Protein AF-A0A8S1E7P9-F1 (afdb_monomer_lite)

Secondary structure (DSSP, 8-state):
-B-SS-B-PPPTT--HHHHHHTIIIIIIHHHS-GGG--TT---B------TT--HHHHHHHHHH-HHHHHHHHHHHHHHHHTT-S---HHHHHHHHHHHHHHHH-S--TTT--HHHHHHHHHHHS-HHHHHHHH--EETTEES-HHHHHHHHHHHHHHHHHHHHHHHHTT-------GGGTSTT-

Organism: NCBI:txid2654633

Structure (mmCIF, N/CA/C/O backbone):
data_AF-A0A8S1E7P9-F1
#
_entry.id   AF-A0A8S1E7P9-F1
#
loop_
_atom_site.group_PDB
_atom_site.id
_atom_site.type_symbol
_atom_site.label_atom_id
_atom_site.label_alt_id
_atom_site.label_comp_id
_atom_site.label_asym_id
_atom_site.label_entity_id
_atom_site.label_seq_id
_atom_site.pdbx_PDB_ins_code
_atom_site.Cartn_x
_atom_site.Cartn_y
_atom_site.Cartn_z
_atom_site.occupancy
_atom_site.B_iso_or_equiv
_atom_site.auth_seq_id
_atom_site.auth_comp_id
_atom_site.auth_asym_id
_atom_site.auth_atom_id
_atom_site.pdbx_PDB_model_num
ATOM 1 N N . MET A 1 1 ? 5.436 -0.860 -13.047 1.00 94.56 1 MET A N 1
ATOM 2 C CA . MET A 1 1 ? 6.223 -2.075 -12.756 1.00 94.56 1 MET A CA 1
ATOM 3 C C . MET A 1 1 ? 6.950 -1.825 -11.464 1.00 94.56 1 MET A C 1
ATOM 5 O O . MET A 1 1 ? 7.431 -0.712 -11.284 1.00 94.56 1 MET A O 1
ATOM 9 N N . VAL A 1 2 ? 6.943 -2.806 -10.572 1.00 93.88 2 VAL A N 1
ATOM 10 C CA . VAL A 1 2 ? 7.415 -2.646 -9.194 1.00 93.88 2 VAL A CA 1
ATOM 11 C C . VAL A 1 2 ? 8.327 -3.814 -8.857 1.00 93.88 2 VAL A C 1
ATOM 13 O O . VAL A 1 2 ? 7.956 -4.954 -9.129 1.00 93.88 2 VAL A O 1
ATOM 16 N N . SER A 1 3 ? 9.476 -3.528 -8.263 1.00 94.31 3 SER A N 1
ATOM 17 C CA . SER A 1 3 ? 10.329 -4.481 -7.556 1.00 94.31 3 SER A CA 1
ATOM 18 C C . SER A 1 3 ? 10.656 -3.930 -6.157 1.00 94.31 3 SER A C 1
ATOM 20 O O . SER A 1 3 ? 10.309 -2.777 -5.866 1.00 94.31 3 SER A O 1
ATOM 22 N N . PRO A 1 4 ? 11.284 -4.719 -5.269 1.00 90.62 4 PRO A N 1
ATOM 23 C CA . PRO A 1 4 ? 11.810 -4.220 -4.000 1.00 90.62 4 PRO A CA 1
ATOM 24 C C . PRO A 1 4 ? 12.709 -2.982 -4.129 1.00 90.62 4 PRO A C 1
ATOM 26 O O . PRO A 1 4 ? 12.624 -2.095 -3.280 1.00 90.62 4 PRO A O 1
ATOM 29 N N . LEU A 1 5 ? 13.532 -2.907 -5.182 1.00 92.69 5 LEU A N 1
ATOM 30 C CA . LEU A 1 5 ? 14.521 -1.837 -5.358 1.00 92.69 5 LEU A CA 1
ATOM 31 C C . LEU A 1 5 ? 14.014 -0.646 -6.178 1.00 92.69 5 LEU A C 1
ATOM 33 O O . LEU A 1 5 ? 14.465 0.479 -5.972 1.00 92.69 5 LEU A O 1
ATOM 37 N N . LEU A 1 6 ? 13.092 -0.865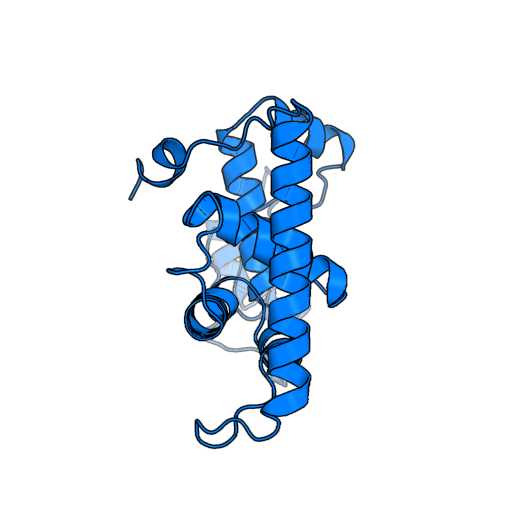 -7.122 1.00 93.19 6 LEU A N 1
ATOM 38 C CA . LEU A 1 6 ? 12.676 0.185 -8.049 1.00 93.19 6 LEU A CA 1
ATOM 39 C C . LEU A 1 6 ? 11.200 0.079 -8.449 1.00 93.19 6 LEU A C 1
ATOM 41 O O . LEU A 1 6 ? 10.671 -0.979 -8.787 1.00 93.19 6 LEU A O 1
ATOM 45 N N . GLU A 1 7 ? 10.531 1.228 -8.499 1.00 93.56 7 GLU A N 1
ATOM 46 C CA . GLU A 1 7 ? 9.168 1.364 -9.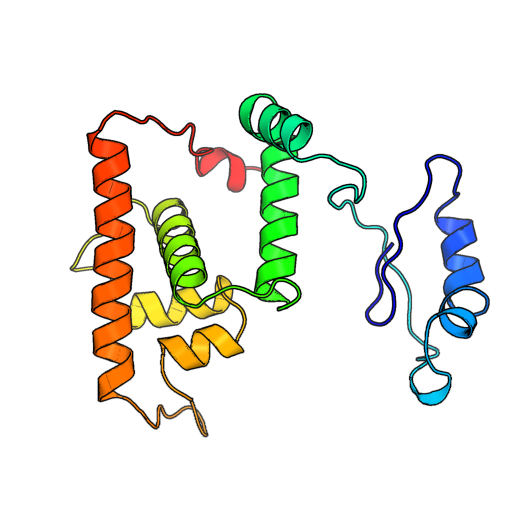003 1.00 93.56 7 GLU A CA 1
ATOM 47 C C . GLU A 1 7 ? 9.125 2.375 -10.150 1.00 93.56 7 GLU A C 1
ATOM 49 O O . GLU A 1 7 ? 9.556 3.518 -10.012 1.00 93.56 7 GLU A O 1
ATOM 54 N N . ILE A 1 8 ? 8.581 1.957 -11.297 1.00 94.62 8 ILE A N 1
ATOM 55 C CA . ILE A 1 8 ? 8.428 2.819 -12.472 1.00 94.62 8 ILE A CA 1
ATOM 56 C C . ILE A 1 8 ? 7.004 2.795 -13.018 1.00 94.62 8 ILE A C 1
ATOM 58 O O . ILE A 1 8 ? 6.364 1.742 -13.149 1.00 94.62 8 ILE A O 1
ATOM 62 N N . GLN A 1 9 ? 6.533 3.963 -13.450 1.00 96.19 9 GLN A N 1
ATOM 63 C CA . GLN A 1 9 ? 5.316 4.071 -14.239 1.00 96.19 9 GLN A CA 1
ATOM 64 C C . GLN A 1 9 ? 5.633 3.913 -15.728 1.00 96.19 9 GLN A C 1
ATOM 66 O O . GLN A 1 9 ? 6.371 4.703 -16.321 1.00 96.19 9 GLN A O 1
ATOM 71 N N . LEU A 1 10 ? 5.034 2.898 -16.353 1.00 96.38 10 LEU A N 1
ATOM 72 C CA . LEU A 1 10 ? 5.145 2.697 -17.793 1.00 96.38 10 LEU A CA 1
ATOM 73 C C . LEU A 1 10 ? 4.376 3.779 -18.558 1.00 96.38 10 LEU A C 1
ATOM 75 O O . LEU A 1 10 ? 3.335 4.265 -18.112 1.00 96.38 10 LEU A O 1
ATOM 79 N N . LYS A 1 11 ? 4.884 4.137 -19.738 1.00 95.88 11 LYS A N 1
ATOM 80 C CA . LYS A 1 11 ? 4.163 4.971 -20.699 1.00 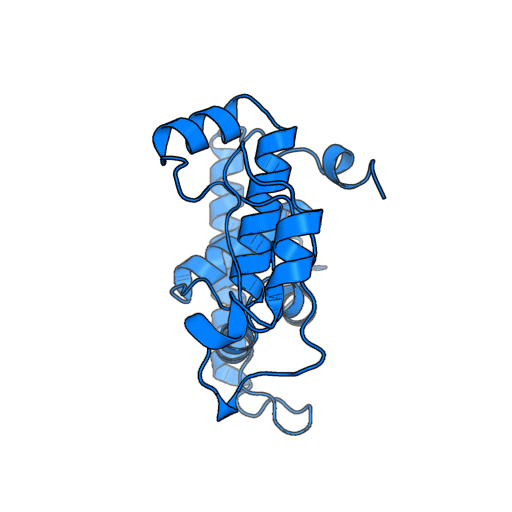95.88 11 LYS A CA 1
ATOM 81 C C . LYS A 1 11 ? 3.282 4.086 -21.590 1.00 95.88 11 LYS A C 1
ATOM 83 O O . LYS A 1 11 ? 3.614 2.913 -21.757 1.00 95.88 11 LYS A O 1
ATOM 88 N N . PRO A 1 12 ? 2.206 4.622 -22.198 1.00 95.62 12 PRO A N 1
ATOM 89 C CA . PRO A 1 12 ? 1.272 3.821 -23.000 1.00 95.62 12 PRO A CA 1
ATOM 90 C C . PRO A 1 12 ? 1.919 3.043 -24.156 1.00 95.62 12 PRO A C 1
ATOM 92 O O . PRO A 1 12 ? 1.407 2.009 -24.560 1.00 95.62 12 PRO A O 1
ATOM 95 N N . TYR A 1 13 ? 3.051 3.527 -24.673 1.00 96.31 13 TYR A N 1
ATOM 96 C CA . TYR A 1 13 ? 3.803 2.910 -25.769 1.00 96.31 13 TYR A CA 1
ATOM 97 C C . TYR A 1 13 ? 4.895 1.926 -25.307 1.00 96.31 13 TYR A C 1
ATOM 99 O O . TYR A 1 13 ? 5.584 1.341 -26.140 1.00 96.31 13 TYR A O 1
ATOM 107 N N . HIS A 1 14 ? 5.109 1.747 -24.000 1.00 96.50 14 HIS A N 1
ATOM 108 C CA . HIS A 1 14 ? 6.075 0.767 -23.504 1.00 96.50 14 HIS A CA 1
ATOM 109 C C . HIS A 1 14 ? 5.522 -0.656 -23.611 1.00 96.50 14 HIS A C 1
ATOM 111 O O . HIS A 1 14 ? 4.365 -0.909 -23.288 1.00 96.50 14 HIS A O 1
ATOM 117 N N . ILE A 1 15 ? 6.388 -1.605 -23.977 1.00 96.69 15 ILE A N 1
ATOM 118 C CA . ILE A 1 15 ? 6.082 -3.040 -23.961 1.00 96.69 15 ILE A CA 1
ATOM 119 C C . ILE A 1 15 ? 6.627 -3.624 -22.649 1.00 96.69 15 ILE A C 1
ATOM 121 O O . ILE A 1 15 ? 7.850 -3.732 -22.516 1.00 96.69 15 ILE A O 1
ATOM 125 N N . PRO A 1 16 ? 5.775 -4.034 -21.686 1.00 95.81 16 PRO A N 1
ATOM 126 C CA . PRO A 1 16 ? 6.221 -4.501 -20.371 1.00 95.81 16 PRO A CA 1
ATOM 127 C C . PRO A 1 16 ? 7.301 -5.583 -20.403 1.00 95.81 16 PRO A C 1
ATOM 129 O O . PRO A 1 16 ? 8.262 -5.536 -19.642 1.00 95.81 16 PRO A O 1
ATOM 132 N N . TYR A 1 17 ? 7.179 -6.533 -21.330 1.00 95.50 17 TYR A N 1
ATOM 133 C CA . TYR A 1 17 ? 8.146 -7.614 -21.500 1.00 95.50 17 TYR A CA 1
ATOM 134 C C . TYR A 1 17 ? 9.543 -7.111 -21.895 1.00 95.50 17 TYR A C 1
ATOM 136 O O . TYR A 1 17 ? 10.550 -7.608 -21.394 1.00 95.50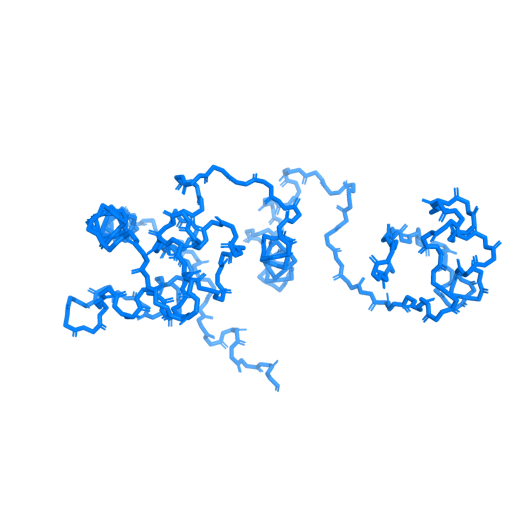 17 TYR A O 1
ATOM 144 N N . VAL A 1 18 ? 9.613 -6.101 -22.767 1.00 95.50 18 VAL A N 1
ATOM 145 C CA . VAL A 1 18 ? 10.884 -5.482 -23.173 1.00 95.50 18 VAL A CA 1
ATOM 146 C C . VAL A 1 18 ? 11.491 -4.715 -22.003 1.00 95.50 18 VAL A C 1
ATOM 148 O O . VAL A 1 18 ? 12.686 -4.836 -21.751 1.00 95.50 18 VAL A O 1
ATOM 151 N N . VAL A 1 19 ? 10.664 -3.994 -21.241 1.00 95.19 19 VAL A N 1
ATOM 152 C CA . VAL A 1 19 ? 11.113 -3.277 -20.039 1.00 95.19 19 VAL A CA 1
ATOM 153 C C . VAL A 1 19 ? 11.668 -4.246 -18.993 1.00 95.19 19 VAL A C 1
ATOM 155 O O . VAL A 1 19 ? 12.738 -3.993 -18.451 1.00 95.19 19 VAL A O 1
ATOM 158 N N . ARG A 1 20 ? 11.014 -5.396 -18.774 1.00 95.12 20 ARG A N 1
ATOM 159 C CA . ARG A 1 20 ? 11.519 -6.454 -17.883 1.00 95.12 20 ARG A CA 1
ATOM 160 C C . ARG A 1 20 ? 12.881 -6.987 -18.330 1.00 95.12 20 ARG A C 1
ATOM 162 O O . ARG A 1 20 ? 13.753 -7.182 -17.496 1.00 95.12 20 ARG A O 1
ATOM 169 N N . LYS A 1 21 ? 13.097 -7.205 -19.634 1.00 94.12 21 LYS A N 1
ATOM 170 C CA . LYS A 1 21 ? 14.406 -7.656 -20.152 1.00 94.12 21 LYS A CA 1
ATOM 171 C C . LYS A 1 21 ? 15.538 -6.670 -19.858 1.00 94.12 21 LYS A C 1
ATOM 173 O O . LYS A 1 21 ? 16.665 -7.103 -19.658 1.00 94.12 21 LYS A O 1
ATOM 178 N N . GLY A 1 22 ? 15.236 -5.373 -19.851 1.00 92.62 22 GLY A N 1
ATOM 179 C CA . GLY A 1 22 ? 16.186 -4.315 -19.507 1.00 92.62 22 GLY A CA 1
ATOM 180 C C . GLY A 1 22 ? 16.213 -3.949 -18.022 1.00 92.62 22 GLY A C 1
ATOM 181 O O . GLY A 1 22 ? 16.854 -2.962 -17.676 1.00 92.62 22 GLY A O 1
ATOM 182 N N . TRP A 1 23 ? 15.509 -4.680 -17.148 1.00 94.69 23 TRP A N 1
ATOM 183 C CA . TRP A 1 23 ? 15.342 -4.283 -15.748 1.00 94.69 23 TRP A CA 1
ATOM 184 C C . TRP A 1 23 ? 16.679 -4.160 -15.022 1.00 94.69 23 TRP A C 1
ATOM 186 O O . TRP A 1 23 ? 17.043 -3.081 -14.563 1.00 94.69 23 TRP A O 1
ATOM 196 N N . LYS A 1 24 ? 17.461 -5.239 -15.019 1.00 88.25 24 LYS A N 1
ATOM 197 C CA . LYS A 1 24 ? 18.768 -5.267 -14.365 1.00 88.25 24 LYS A CA 1
ATOM 198 C C . LYS A 1 24 ? 19.778 -4.325 -15.028 1.00 88.25 24 LYS A C 1
ATOM 200 O O . LYS A 1 24 ? 20.331 -3.456 -14.370 1.00 88.25 24 LYS A O 1
ATOM 205 N N . THR A 1 25 ? 19.971 -4.477 -16.336 1.00 86.44 25 THR A N 1
ATOM 206 C CA . THR A 1 25 ? 21.093 -3.864 -17.070 1.00 86.44 25 THR A CA 1
ATOM 207 C C . THR A 1 25 ? 20.897 -2.400 -17.449 1.00 86.44 25 THR A C 1
ATOM 209 O O . THR A 1 25 ? 21.835 -1.750 -17.885 1.00 86.44 25 THR A O 1
ATOM 212 N N . ILE A 1 26 ? 19.673 -1.872 -17.385 1.00 83.69 26 ILE A N 1
ATOM 213 C CA . ILE A 1 26 ? 19.399 -0.488 -17.806 1.00 83.69 26 ILE A CA 1
ATOM 214 C C . ILE A 1 26 ? 18.763 0.310 -16.681 1.00 83.69 26 ILE A C 1
ATOM 216 O O . ILE A 1 26 ? 19.040 1.501 -16.553 1.00 83.69 26 ILE A O 1
ATOM 220 N N . LEU A 1 27 ? 17.877 -0.307 -15.898 1.00 87.81 27 LEU A N 1
ATOM 221 C CA . LEU A 1 27 ? 17.132 0.415 -14.876 1.00 87.81 27 LEU A CA 1
ATOM 222 C C . LEU A 1 27 ? 17.854 0.368 -13.532 1.00 87.81 27 LEU A C 1
ATOM 224 O O . LEU A 1 27 ? 18.166 1.433 -13.006 1.00 87.81 27 LEU A O 1
ATOM 228 N N . LEU A 1 28 ? 18.175 -0.818 -13.009 1.00 91.00 28 LEU A N 1
ATOM 229 C CA . LEU A 1 28 ? 18.860 -0.919 -11.715 1.00 91.00 28 LEU A CA 1
ATOM 230 C C . LEU A 1 28 ? 20.249 -0.276 -11.766 1.00 91.00 28 LEU A C 1
ATOM 232 O O . LEU A 1 28 ? 20.507 0.627 -10.983 1.00 91.00 28 LEU A O 1
ATOM 236 N N . GLU A 1 29 ? 21.074 -0.614 -12.760 1.00 89.00 29 GLU A N 1
ATOM 237 C CA . GLU A 1 29 ? 22.410 -0.010 -12.944 1.00 89.00 29 GLU A CA 1
ATOM 238 C C . GLU A 1 29 ? 22.399 1.524 -13.091 1.00 89.00 29 GLU A C 1
ATOM 240 O O . GLU A 1 29 ? 23.421 2.176 -12.895 1.00 89.00 29 GLU A O 1
ATOM 245 N N . ARG A 1 30 ? 21.255 2.124 -13.448 1.00 91.00 30 ARG A N 1
ATOM 246 C CA . ARG A 1 30 ? 21.128 3.575 -13.637 1.00 91.00 30 ARG A CA 1
ATOM 247 C C . ARG A 1 30 ? 20.527 4.308 -12.441 1.00 91.00 30 ARG A C 1
ATOM 249 O O . ARG A 1 30 ? 20.812 5.492 -12.270 1.00 91.00 30 ARG A O 1
ATOM 256 N N . PHE A 1 31 ? 19.630 3.664 -11.700 1.00 91.56 31 PHE A N 1
ATOM 257 C CA . PHE A 1 31 ? 18.800 4.314 -10.680 1.00 91.56 31 PHE A CA 1
ATOM 258 C C . PHE A 1 31 ? 19.011 3.767 -9.264 1.00 91.56 31 PHE A C 1
ATOM 260 O O . PHE A 1 31 ? 18.413 4.307 -8.336 1.00 91.56 31 PHE A O 1
ATOM 267 N N . VAL A 1 32 ? 19.831 2.727 -9.098 1.00 91.31 32 VAL A N 1
ATOM 268 C CA . VAL A 1 32 ? 20.149 2.099 -7.811 1.00 91.31 32 VAL A CA 1
ATOM 269 C C . VAL A 1 32 ? 21.663 2.100 -7.622 1.00 91.31 32 VAL A C 1
ATOM 271 O O . VAL A 1 32 ? 22.410 1.893 -8.580 1.00 91.31 32 VAL A O 1
ATOM 274 N N . ASP A 1 33 ? 22.117 2.352 -6.395 1.00 89.44 33 ASP A N 1
ATOM 275 C CA . ASP A 1 33 ? 23.539 2.320 -6.062 1.00 89.44 33 ASP A CA 1
ATOM 276 C C . ASP A 1 33 ? 24.113 0.913 -6.277 1.00 89.44 33 ASP A C 1
ATOM 278 O O . ASP A 1 33 ? 23.508 -0.082 -5.886 1.00 89.44 33 ASP A O 1
ATOM 282 N N . GLU A 1 34 ? 25.312 0.821 -6.860 1.00 85.00 34 GLU A N 1
ATOM 283 C CA . GLU A 1 34 ? 25.929 -0.454 -7.267 1.00 85.00 34 GLU A CA 1
ATOM 284 C C . GLU A 1 34 ? 26.037 -1.469 -6.114 1.00 85.00 34 GLU A C 1
ATOM 286 O O . GLU A 1 34 ? 25.849 -2.667 -6.314 1.00 85.00 34 GLU A O 1
ATOM 291 N N . ASN A 1 35 ? 26.266 -0.982 -4.891 1.00 88.38 35 ASN A N 1
ATOM 292 C CA . ASN A 1 35 ? 26.369 -1.813 -3.688 1.00 88.38 35 ASN A CA 1
ATOM 293 C C . ASN A 1 35 ? 25.020 -2.387 -3.213 1.00 88.38 35 ASN A C 1
ATOM 295 O O . ASN A 1 35 ? 25.009 -3.290 -2.379 1.00 88.38 35 ASN A O 1
ATOM 299 N N . GLU A 1 36 ? 23.900 -1.856 -3.706 1.00 88.38 36 GLU A N 1
ATOM 300 C CA . GLU A 1 36 ? 22.535 -2.254 -3.342 1.00 88.38 36 GLU A CA 1
ATOM 301 C C . GLU A 1 36 ? 21.844 -3.071 -4.444 1.00 88.38 36 GLU A C 1
ATOM 303 O O . GLU A 1 36 ? 20.749 -3.595 -4.229 1.00 88.38 36 GLU A O 1
ATOM 308 N N . ILE A 1 37 ? 22.465 -3.206 -5.623 1.00 87.81 37 ILE A N 1
ATOM 309 C CA . ILE A 1 37 ? 21.892 -3.965 -6.737 1.00 87.81 37 ILE A CA 1
ATOM 310 C C . ILE A 1 37 ? 21.824 -5.449 -6.371 1.00 87.81 37 ILE A C 1
ATOM 312 O O . ILE A 1 37 ? 22.837 -6.147 -6.288 1.00 87.81 37 ILE A O 1
ATOM 316 N N . ASP A 1 38 ? 20.603 -5.963 -6.256 1.00 86.75 38 ASP A N 1
ATOM 317 C CA . ASP A 1 38 ? 20.356 -7.395 -6.174 1.00 86.75 38 ASP A CA 1
ATOM 318 C C . ASP A 1 38 ? 20.221 -7.993 -7.580 1.00 86.75 38 ASP A C 1
ATOM 320 O O . ASP A 1 38 ? 19.350 -7.643 -8.377 1.00 86.75 38 ASP A O 1
ATOM 324 N N . SER A 1 39 ? 21.094 -8.955 -7.883 1.00 83.38 39 SER A N 1
ATOM 325 C CA . SER A 1 39 ? 21.084 -9.705 -9.138 1.00 83.38 39 SER A CA 1
ATOM 326 C C . SER A 1 39 ? 19.802 -10.507 -9.392 1.00 83.38 39 SER A C 1
ATOM 328 O O . SER A 1 39 ? 19.589 -10.897 -10.542 1.00 83.38 39 SER A O 1
ATOM 330 N N . GLN A 1 40 ? 19.019 -10.773 -8.342 1.00 88.94 40 GLN A N 1
ATOM 331 C CA . GLN A 1 40 ? 17.758 -11.515 -8.365 1.00 88.94 40 GLN A CA 1
ATOM 332 C C . GLN A 1 40 ? 16.523 -10.599 -8.357 1.00 88.94 40 GLN A C 1
ATOM 334 O O . GLN A 1 40 ? 15.402 -11.107 -8.382 1.00 88.94 40 GLN A O 1
ATOM 339 N N . ASP A 1 41 ? 16.701 -9.272 -8.324 1.00 92.62 41 ASP A N 1
ATOM 340 C CA . ASP A 1 41 ? 15.585 -8.327 -8.343 1.00 92.62 41 ASP A CA 1
ATOM 341 C C . ASP A 1 41 ? 14.830 -8.410 -9.678 1.00 92.62 41 ASP A C 1
ATOM 343 O O . ASP A 1 41 ? 15.372 -8.172 -10.762 1.00 92.62 41 ASP A O 1
ATOM 347 N N . GLU A 1 42 ? 13.552 -8.769 -9.589 1.00 91.88 42 GLU A N 1
ATOM 348 C CA . GLU A 1 42 ? 12.672 -8.975 -10.733 1.00 91.88 42 GLU A CA 1
ATOM 349 C C . GLU A 1 42 ? 11.375 -8.176 -10.551 1.00 91.88 42 GLU A C 1
ATOM 351 O O . GLU A 1 42 ? 10.737 -8.244 -9.495 1.00 91.88 42 GLU A O 1
ATOM 356 N N . PRO A 1 43 ? 10.942 -7.420 -11.573 1.00 95.56 43 PRO A N 1
ATOM 357 C CA . PRO A 1 43 ? 9.765 -6.582 -11.465 1.00 95.56 43 PRO A CA 1
ATOM 358 C C . PRO A 1 43 ? 8.483 -7.366 -11.737 1.00 95.56 43 PRO A C 1
ATOM 360 O O . PRO A 1 43 ? 8.408 -8.195 -12.646 1.00 95.56 43 PRO A O 1
ATOM 363 N N . ILE A 1 44 ? 7.408 -6.969 -11.062 1.00 95.44 44 ILE A N 1
ATOM 364 C CA . ILE A 1 44 ? 6.045 -7.395 -11.380 1.00 95.44 44 ILE A CA 1
ATOM 365 C C . ILE A 1 44 ? 5.247 -6.279 -12.058 1.00 95.44 44 ILE A C 1
ATOM 367 O O . ILE A 1 44 ? 5.472 -5.074 -11.864 1.00 95.44 44 ILE A O 1
ATOM 371 N N . LEU A 1 45 ? 4.288 -6.684 -12.894 1.00 96.38 45 LEU A N 1
ATOM 372 C CA . LEU A 1 45 ? 3.279 -5.774 -13.425 1.00 96.38 45 LEU A CA 1
ATOM 373 C C . LEU A 1 45 ? 2.210 -5.538 -12.367 1.00 96.38 45 LEU A C 1
ATOM 375 O O . LEU A 1 45 ? 1.643 -6.477 -11.822 1.00 96.38 45 LEU A O 1
ATOM 379 N N . MET A 1 46 ? 1.937 -4.266 -12.101 1.00 94.44 46 MET A N 1
ATOM 380 C CA . MET A 1 46 ? 1.008 -3.850 -11.063 1.00 94.44 46 MET A CA 1
ATOM 381 C C . MET A 1 46 ? 0.189 -2.672 -11.575 1.00 94.44 46 MET A C 1
ATOM 383 O O . MET A 1 46 ? 0.748 -1.736 -12.155 1.00 94.44 46 MET A O 1
ATOM 387 N N . LEU A 1 47 ? -1.127 -2.734 -11.374 1.00 93.56 47 LEU A N 1
ATOM 388 C CA . LEU A 1 47 ? -2.024 -1.607 -11.596 1.00 93.56 47 LEU A CA 1
ATOM 389 C C . LEU A 1 47 ? -1.980 -0.706 -10.360 1.00 93.56 47 LEU A C 1
ATOM 391 O O . LEU A 1 47 ? -2.216 -1.182 -9.254 1.00 93.56 47 LEU A O 1
ATOM 395 N N . ARG A 1 48 ? -1.652 0.571 -10.557 1.00 93.38 48 ARG A N 1
ATOM 396 C CA . ARG A 1 48 ? -1.454 1.573 -9.499 1.00 93.38 48 ARG A CA 1
ATOM 397 C C . ARG A 1 48 ? -2.035 2.915 -9.931 1.00 93.38 48 ARG A C 1
ATOM 399 O O . ARG A 1 48 ? -2.263 3.128 -11.128 1.00 93.38 48 ARG A O 1
ATOM 406 N N . ARG A 1 49 ? -2.249 3.821 -8.976 1.00 94.62 49 ARG A N 1
ATOM 407 C CA . ARG A 1 49 ? -2.639 5.208 -9.231 1.00 94.62 49 ARG A CA 1
ATOM 408 C C . ARG A 1 49 ? -1.629 5.849 -10.179 1.00 94.62 49 ARG A C 1
ATOM 410 O O . ARG A 1 49 ? -0.421 5.798 -9.966 1.00 94.62 49 ARG A O 1
ATOM 417 N N . ASN A 1 50 ? -2.130 6.481 -11.234 1.00 95.06 50 ASN A N 1
ATOM 418 C CA . ASN A 1 50 ? -1.287 7.223 -12.162 1.00 95.06 50 ASN A CA 1
ATOM 419 C C . ASN A 1 50 ? -0.694 8.451 -11.452 1.00 95.06 50 ASN A C 1
ATOM 421 O O . ASN A 1 50 ? -1.437 9.254 -10.892 1.00 95.06 50 ASN A O 1
ATOM 425 N N . VAL A 1 51 ? 0.628 8.633 -11.512 1.00 92.75 51 VAL A N 1
ATOM 426 C CA . VAL A 1 51 ? 1.324 9.774 -10.895 1.00 92.75 51 VAL A CA 1
ATOM 427 C C . VAL A 1 51 ? 0.842 11.125 -11.433 1.00 92.75 51 VAL A C 1
ATOM 429 O O . VAL A 1 51 ? 0.850 12.113 -10.710 1.00 92.75 51 VAL A O 1
ATOM 432 N N . GLY A 1 52 ? 0.385 11.166 -12.688 1.00 94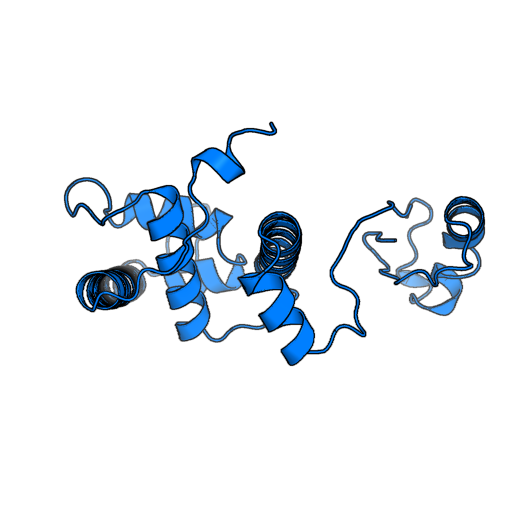.31 52 GLY A N 1
ATOM 433 C CA . GLY A 1 52 ? -0.157 12.361 -13.335 1.00 94.31 52 GLY A CA 1
ATOM 434 C C . GLY A 1 52 ? -1.655 12.577 -13.119 1.00 94.31 52 GLY A C 1
ATOM 435 O O . GLY A 1 52 ? -2.208 13.490 -13.721 1.00 94.31 52 GLY A O 1
ATOM 436 N N . LEU A 1 53 ? -2.326 11.737 -12.323 1.00 95.25 53 LEU A N 1
ATOM 437 C CA . LEU A 1 53 ? -3.719 11.965 -11.950 1.00 95.25 53 LEU A CA 1
ATOM 438 C C . LEU A 1 53 ? -3.788 13.159 -10.993 1.00 95.25 53 LEU A C 1
ATOM 440 O O . LEU A 1 53 ? -3.178 13.125 -9.921 1.00 95.25 53 LEU A O 1
ATOM 444 N N . ASP A 1 54 ? -4.513 14.207 -11.374 1.00 96.06 54 ASP A N 1
ATOM 445 C CA . ASP A 1 54 ? -4.748 15.353 -10.502 1.00 96.06 54 ASP A CA 1
ATOM 446 C C . ASP A 1 54 ? -5.860 15.080 -9.478 1.00 96.06 54 ASP A C 1
ATOM 448 O O . ASP A 1 54 ? -6.661 14.151 -9.605 1.00 96.06 54 ASP A O 1
ATOM 452 N N . PHE A 1 55 ? -5.899 15.920 -8.446 1.00 91.81 55 PHE A N 1
ATOM 453 C CA . PHE A 1 55 ? -6.817 15.770 -7.323 1.00 91.81 55 PHE A CA 1
ATOM 454 C C . PHE A 1 55 ? -8.297 15.913 -7.712 1.00 91.81 55 PHE A C 1
ATOM 456 O O . PHE A 1 55 ? -9.133 15.183 -7.186 1.00 91.81 55 PHE A O 1
ATOM 463 N N . GLN A 1 56 ? -8.643 16.826 -8.628 1.00 94.88 56 GLN A N 1
ATOM 464 C CA . GLN A 1 56 ? -10.042 17.040 -9.019 1.00 94.88 56 GLN A CA 1
ATOM 465 C C . GLN A 1 56 ? -10.568 15.829 -9.780 1.00 94.88 56 GLN A C 1
ATOM 467 O O . GLN A 1 56 ? -11.636 15.304 -9.463 1.00 94.88 56 GLN A O 1
ATOM 472 N N . ARG A 1 57 ? -9.772 15.319 -10.722 1.00 95.25 57 ARG A N 1
ATOM 473 C CA . ARG A 1 57 ? -10.126 14.122 -11.474 1.00 95.25 57 ARG A CA 1
ATOM 474 C C . ARG A 1 57 ? -10.218 12.890 -10.580 1.00 95.25 57 ARG A C 1
ATOM 476 O O . ARG A 1 57 ? -11.093 12.052 -10.778 1.00 95.25 57 ARG A O 1
ATOM 483 N N . GLU A 1 58 ? -9.337 12.774 -9.592 1.00 93.00 58 GLU A N 1
ATOM 484 C CA . GLU A 1 58 ? -9.412 11.707 -8.597 1.00 93.00 58 GLU A CA 1
ATOM 485 C C . GLU A 1 58 ? -10.711 11.776 -7.782 1.00 93.00 58 GLU A C 1
ATOM 487 O O . GLU A 1 58 ? -11.396 10.763 -7.659 1.00 93.00 58 GLU A O 1
ATOM 492 N N . LEU A 1 59 ? -11.115 12.961 -7.311 1.00 91.12 59 LEU A N 1
ATOM 493 C CA . LEU A 1 59 ? -12.397 13.152 -6.623 1.00 91.12 59 LEU A CA 1
ATOM 494 C C . LEU A 1 59 ? -13.600 12.789 -7.500 1.00 91.12 59 LEU A C 1
ATOM 496 O O . LEU A 1 59 ? -14.553 12.174 -7.018 1.00 91.12 59 LEU A O 1
ATOM 500 N N . GLU A 1 60 ? -13.580 13.150 -8.782 1.00 92.56 60 GLU A N 1
ATOM 501 C CA . GLU A 1 60 ? -14.628 12.746 -9.722 1.00 92.56 60 GLU A CA 1
ATOM 502 C C . GLU A 1 60 ? -14.720 11.222 -9.825 1.00 92.56 60 GLU A C 1
ATOM 504 O O . GLU A 1 60 ? -15.815 10.666 -9.728 1.00 92.56 60 GLU A O 1
ATOM 509 N N . ILE A 1 61 ? -13.581 10.538 -9.979 1.00 90.56 61 ILE A N 1
ATOM 510 C CA . ILE A 1 61 ? -13.510 9.073 -10.056 1.00 90.56 61 ILE A CA 1
ATOM 511 C C . ILE A 1 61 ? -14.065 8.444 -8.776 1.00 90.56 61 ILE A C 1
ATOM 513 O O . ILE A 1 61 ? -14.914 7.560 -8.864 1.00 90.56 61 ILE A O 1
ATOM 517 N N . LEU A 1 62 ? -13.661 8.939 -7.602 1.00 87.69 62 LEU A N 1
ATOM 518 C CA . LEU A 1 62 ? -14.140 8.435 -6.311 1.00 87.69 62 LEU A CA 1
ATOM 519 C C . LEU A 1 62 ? -15.671 8.514 -6.173 1.00 87.69 62 LEU A C 1
ATOM 521 O O . LEU A 1 62 ? -16.277 7.640 -5.559 1.00 87.69 62 LEU A O 1
ATOM 525 N N . ASN A 1 63 ? -16.307 9.528 -6.768 1.00 86.94 63 ASN A N 1
ATOM 526 C CA . ASN A 1 63 ? -17.756 9.731 -6.687 1.00 86.94 63 ASN A CA 1
ATOM 527 C C . ASN A 1 63 ? -18.559 9.039 -7.801 1.00 86.94 63 ASN A C 1
ATOM 529 O O . ASN A 1 63 ? -19.757 8.785 -7.626 1.00 86.94 63 ASN A O 1
ATOM 533 N N . SER A 1 64 ? -17.931 8.772 -8.949 1.00 91.06 64 SER A N 1
ATOM 534 C CA . SER A 1 64 ? -18.614 8.313 -10.166 1.00 91.06 64 SER A CA 1
ATOM 535 C C . SER A 1 64 ? -18.331 6.860 -10.542 1.00 91.06 64 SER A C 1
ATOM 537 O O . SER A 1 64 ? -19.204 6.224 -11.130 1.00 91.06 64 SER A O 1
ATOM 539 N N . ASP A 1 65 ? -17.170 6.312 -10.170 1.00 91.12 65 ASP A N 1
ATOM 540 C CA . ASP A 1 65 ? -16.762 4.947 -10.506 1.00 91.12 65 ASP A CA 1
ATOM 541 C C . ASP A 1 65 ? -16.334 4.166 -9.249 1.00 91.12 65 ASP A C 1
ATOM 543 O O . ASP A 1 65 ? -15.176 4.233 -8.821 1.00 91.12 65 ASP A O 1
ATOM 547 N N . PRO A 1 66 ? -17.245 3.364 -8.667 1.00 87.12 66 PRO A N 1
ATOM 548 C CA . PRO A 1 66 ? -16.947 2.564 -7.485 1.00 87.12 66 PRO A CA 1
ATOM 549 C C . PRO A 1 66 ? -15.799 1.563 -7.673 1.00 87.12 66 PRO A C 1
ATOM 551 O O . PRO A 1 66 ? -15.085 1.282 -6.714 1.00 87.12 66 PRO A O 1
ATOM 554 N N . LYS A 1 67 ? -15.589 1.020 -8.881 1.00 89.12 67 LYS A N 1
ATOM 555 C CA . LYS A 1 67 ? -14.523 0.032 -9.124 1.00 89.12 67 LYS A CA 1
ATOM 556 C C . LYS A 1 67 ? -13.159 0.707 -9.135 1.00 89.12 67 LYS A C 1
ATOM 558 O O . LYS A 1 67 ? -12.223 0.227 -8.498 1.00 89.12 67 LYS A O 1
ATOM 563 N N . CYS A 1 68 ? -13.044 1.843 -9.819 1.00 90.50 68 CYS A N 1
ATOM 564 C CA . CYS A 1 68 ? -11.826 2.645 -9.770 1.00 90.50 68 CYS A CA 1
ATOM 565 C C . CYS A 1 68 ? -11.565 3.188 -8.361 1.00 90.50 68 CYS A C 1
ATOM 567 O O . CYS A 1 68 ? -10.418 3.167 -7.916 1.00 90.50 68 CYS A O 1
ATOM 569 N N . ALA A 1 69 ? -12.609 3.596 -7.634 1.00 88.06 69 ALA A N 1
ATOM 570 C CA . ALA A 1 69 ? -12.484 4.034 -6.248 1.00 88.06 69 ALA A CA 1
ATOM 571 C C . ALA A 1 69 ? -11.896 2.942 -5.340 1.00 88.06 69 ALA A C 1
ATOM 573 O O . ALA A 1 69 ? -10.998 3.221 -4.548 1.00 88.06 69 ALA A O 1
ATOM 574 N N . GLN A 1 70 ? -12.331 1.688 -5.497 1.00 86.44 70 GLN A N 1
ATOM 575 C CA . GLN A 1 70 ? -11.767 0.551 -4.760 1.00 86.44 70 GLN A CA 1
ATOM 576 C C . GLN A 1 70 ? -10.283 0.324 -5.069 1.00 86.44 70 GLN A C 1
ATOM 578 O O . GLN A 1 70 ? -9.497 0.086 -4.154 1.00 86.44 70 GLN A O 1
ATOM 583 N N . ILE A 1 71 ? -9.883 0.417 -6.341 1.00 89.75 71 ILE A N 1
ATOM 584 C CA . ILE A 1 71 ? -8.477 0.253 -6.744 1.00 89.75 71 ILE A CA 1
ATOM 585 C C . ILE A 1 71 ? -7.608 1.351 -6.119 1.00 89.75 71 ILE A C 1
ATOM 587 O O . ILE A 1 71 ? -6.549 1.049 -5.572 1.00 89.75 71 ILE A O 1
ATOM 591 N N . LEU A 1 72 ? -8.068 2.606 -6.154 1.00 91.31 72 LEU A N 1
ATOM 592 C CA . LEU A 1 72 ? -7.371 3.739 -5.536 1.00 91.31 72 LEU A CA 1
ATOM 593 C C . LEU A 1 72 ? -7.273 3.588 -4.013 1.00 91.31 72 LEU A C 1
ATOM 595 O O . LEU A 1 72 ? -6.207 3.815 -3.446 1.00 91.31 72 LEU A O 1
ATOM 599 N N . ALA A 1 73 ? -8.351 3.154 -3.356 1.00 87.94 73 ALA A N 1
ATOM 600 C CA . ALA A 1 73 ? -8.356 2.909 -1.917 1.00 87.94 73 ALA A CA 1
ATOM 601 C C . ALA A 1 73 ? -7.382 1.787 -1.523 1.00 87.94 73 ALA A C 1
ATOM 603 O O . ALA A 1 73 ? -6.637 1.931 -0.553 1.00 87.94 73 ALA A O 1
ATOM 604 N N . LYS A 1 74 ? -7.336 0.694 -2.297 1.00 88.56 74 LYS A N 1
ATOM 605 C CA . LYS A 1 74 ? -6.389 -0.406 -2.076 1.00 88.56 74 LYS A CA 1
ATOM 606 C C . LYS A 1 74 ? -4.943 0.056 -2.251 1.00 88.56 74 LYS A C 1
ATOM 608 O O . LYS A 1 74 ? -4.111 -0.239 -1.402 1.00 88.56 74 LYS A O 1
ATOM 613 N N . ASP A 1 75 ? -4.656 0.813 -3.306 1.00 91.81 75 ASP A N 1
ATOM 614 C CA . ASP A 1 75 ? -3.325 1.384 -3.533 1.00 91.81 75 ASP A CA 1
ATOM 615 C C . ASP A 1 75 ? -2.895 2.312 -2.382 1.00 91.81 75 ASP A C 1
ATOM 617 O O . ASP A 1 75 ? -1.804 2.172 -1.829 1.00 91.81 75 ASP A O 1
ATOM 621 N N . ALA A 1 76 ? -3.782 3.210 -1.943 1.00 89.25 76 ALA A N 1
ATOM 622 C CA . ALA A 1 76 ? -3.515 4.098 -0.814 1.00 89.25 76 ALA A CA 1
ATOM 623 C C . ALA A 1 76 ? -3.248 3.327 0.492 1.00 89.25 76 ALA A C 1
ATOM 625 O O . ALA A 1 76 ? -2.341 3.693 1.242 1.00 89.25 76 ALA A O 1
ATOM 626 N N . ARG A 1 77 ? -3.997 2.244 0.748 1.00 86.81 77 ARG A N 1
ATOM 627 C CA . ARG A 1 77 ? -3.795 1.362 1.910 1.00 86.81 77 ARG A CA 1
ATOM 628 C C . ARG A 1 77 ? -2.420 0.696 1.879 1.00 86.81 77 ARG A C 1
ATOM 630 O O . ARG A 1 77 ? -1.718 0.732 2.884 1.00 86.81 77 ARG A O 1
ATOM 637 N N . GLU A 1 78 ? -2.010 0.151 0.734 1.00 88.69 78 GLU A N 1
ATOM 638 C CA . GLU A 1 78 ? -0.677 -0.445 0.566 1.00 88.69 78 GLU A CA 1
ATOM 639 C C . GLU A 1 78 ? 0.434 0.580 0.830 1.00 88.69 78 GLU A C 1
ATOM 641 O O . GLU A 1 78 ? 1.365 0.307 1.584 1.00 88.69 78 GLU A O 1
ATOM 646 N N . MET A 1 79 ? 0.311 1.795 0.282 1.00 88.25 79 MET A N 1
ATOM 647 C CA . MET A 1 79 ? 1.287 2.871 0.508 1.00 88.25 79 MET A CA 1
ATOM 648 C C . MET A 1 79 ? 1.355 3.337 1.965 1.00 88.25 79 MET A C 1
ATOM 650 O O . MET A 1 79 ? 2.425 3.732 2.443 1.00 88.25 79 MET A O 1
ATOM 654 N N . LEU A 1 80 ? 0.230 3.291 2.677 1.00 87.12 80 LEU A N 1
ATOM 655 C CA . LEU A 1 80 ? 0.173 3.595 4.100 1.00 87.12 80 LEU A CA 1
ATOM 656 C C . LEU A 1 80 ? 0.881 2.516 4.927 1.00 87.12 80 LEU A C 1
ATOM 658 O O . LEU A 1 80 ? 1.790 2.838 5.693 1.00 87.12 80 LEU A O 1
ATOM 662 N N . ILE A 1 81 ? 0.501 1.249 4.759 1.00 86.19 81 ILE A N 1
ATOM 663 C CA . ILE A 1 81 ? 1.029 0.128 5.554 1.00 86.19 81 ILE A CA 1
ATOM 664 C C . ILE A 1 81 ? 2.515 -0.089 5.279 1.00 86.19 81 ILE A C 1
ATOM 666 O O . ILE A 1 81 ? 3.287 -0.312 6.210 1.00 86.19 81 ILE A O 1
ATOM 670 N N . SER A 1 82 ? 2.953 0.084 4.029 1.00 86.12 82 SER A N 1
ATOM 671 C CA . SER A 1 82 ? 4.372 0.015 3.673 1.00 86.12 82 SER A CA 1
ATOM 672 C C . SER A 1 82 ? 5.195 1.192 4.224 1.00 86.12 82 SER A C 1
ATOM 674 O O . SER A 1 82 ? 6.386 1.291 3.937 1.00 86.12 82 SER A O 1
ATOM 676 N N . GLY A 1 83 ? 4.571 2.146 4.926 1.00 85.56 83 GLY A N 1
ATOM 677 C CA . GLY A 1 83 ? 5.226 3.325 5.490 1.00 85.56 83 GLY A CA 1
ATOM 678 C C . GLY A 1 83 ? 5.722 4.334 4.450 1.00 85.56 83 GLY A C 1
ATOM 679 O O . GLY A 1 83 ? 6.539 5.193 4.781 1.00 85.56 83 GLY A O 1
ATOM 680 N N . ARG A 1 84 ? 5.251 4.244 3.197 1.00 84.88 84 ARG A N 1
ATOM 681 C CA . ARG A 1 84 ? 5.626 5.170 2.111 1.00 84.88 84 ARG A CA 1
ATOM 682 C C . ARG A 1 84 ? 4.888 6.503 2.217 1.00 84.88 84 ARG A C 1
ATOM 684 O O . ARG A 1 84 ? 5.369 7.510 1.705 1.00 84.88 84 ARG A O 1
ATOM 691 N N . ILE A 1 85 ? 3.749 6.523 2.910 1.00 84.88 85 ILE A N 1
ATOM 692 C CA . ILE A 1 85 ? 3.040 7.748 3.284 1.00 84.88 85 ILE A CA 1
ATOM 693 C C . ILE A 1 85 ? 3.397 8.107 4.726 1.00 84.88 85 ILE A C 1
ATOM 695 O O . ILE A 1 85 ? 3.196 7.325 5.655 1.00 84.88 85 ILE A O 1
ATOM 699 N N . GLN A 1 86 ? 3.889 9.329 4.920 1.00 84.12 86 GLN A N 1
ATOM 700 C CA . GLN A 1 86 ? 4.081 9.893 6.250 1.00 84.12 86 GLN A CA 1
ATOM 701 C C . GLN A 1 86 ? 2.773 10.519 6.730 1.00 84.12 86 GLN A C 1
ATOM 703 O O . GLN A 1 86 ? 2.291 11.489 6.147 1.00 84.12 86 GLN A O 1
ATOM 708 N N . LEU A 1 87 ? 2.216 9.980 7.812 1.00 82.31 87 LEU A N 1
ATOM 709 C CA . LEU A 1 87 ? 1.040 10.538 8.469 1.00 82.31 87 LEU A CA 1
ATOM 710 C C . LEU A 1 87 ? 1.378 11.066 9.857 1.00 82.31 87 LEU A C 1
ATOM 712 O O . LEU A 1 87 ? 2.197 10.501 10.584 1.00 82.31 87 LEU A O 1
ATOM 716 N N . LYS A 1 88 ? 0.677 12.131 10.250 1.00 84.44 88 LYS A N 1
ATOM 717 C CA . LYS A 1 88 ? 0.598 12.533 11.653 1.00 84.44 88 LYS A CA 1
ATOM 718 C C . LYS A 1 88 ? -0.224 11.497 12.415 1.00 84.44 88 LYS A C 1
ATOM 720 O O . LYS A 1 88 ? -1.169 10.927 11.871 1.00 84.44 88 LYS A O 1
ATOM 725 N N . LEU A 1 89 ? 0.091 11.314 13.695 1.00 79.19 89 LEU A N 1
ATOM 726 C CA . LEU A 1 89 ? -0.616 10.367 14.559 1.00 79.19 89 LEU A CA 1
ATOM 727 C C . LEU A 1 89 ? -2.136 10.608 14.567 1.00 79.19 89 LEU A C 1
ATOM 729 O O . LEU A 1 89 ? -2.907 9.659 14.502 1.00 79.19 89 LEU A O 1
ATOM 733 N N . GLU A 1 90 ? -2.572 11.869 14.590 1.00 78.56 90 GLU A N 1
ATOM 734 C CA . GLU A 1 90 ? -3.997 12.224 14.577 1.00 78.56 90 GLU A CA 1
ATOM 735 C C . GLU A 1 90 ? -4.721 11.744 13.308 1.00 78.56 90 GLU A C 1
ATOM 737 O O . GLU A 1 90 ? -5.822 11.201 13.392 1.00 78.56 90 GLU A O 1
ATOM 742 N N . ASP A 1 91 ? -4.103 11.904 12.138 1.00 81.00 91 ASP A N 1
ATOM 743 C CA . ASP A 1 91 ? -4.705 11.503 10.863 1.00 81.00 91 ASP A CA 1
ATOM 744 C C . ASP A 1 91 ? -4.704 9.980 10.707 1.00 81.00 91 ASP A C 1
ATOM 746 O O . ASP A 1 91 ? -5.697 9.401 10.269 1.00 81.00 91 ASP A O 1
ATOM 750 N N . ALA A 1 92 ? -3.641 9.315 11.165 1.00 81.06 92 ALA A N 1
ATOM 751 C CA . ALA A 1 92 ? -3.583 7.858 11.227 1.00 81.06 92 ALA A CA 1
ATOM 752 C C . ALA A 1 92 ? -4.695 7.272 12.114 1.00 81.06 92 ALA A C 1
ATOM 754 O O . ALA A 1 92 ? -5.332 6.290 11.744 1.00 81.06 92 ALA A O 1
ATOM 755 N N . LEU A 1 93 ? -4.986 7.905 13.254 1.00 77.06 93 LEU A N 1
ATOM 756 C CA . LEU A 1 93 ? -6.075 7.490 14.143 1.00 77.06 93 LEU A CA 1
ATOM 757 C C . LEU A 1 93 ? -7.457 7.660 13.501 1.00 77.06 93 LEU A C 1
ATOM 759 O O . LEU A 1 93 ? -8.316 6.797 13.672 1.00 77.06 93 LEU A O 1
ATOM 763 N N . LYS A 1 94 ? -7.674 8.742 12.742 1.00 78.44 94 LYS A N 1
ATOM 764 C CA . LYS A 1 94 ? -8.920 8.941 11.981 1.00 78.44 94 LYS A CA 1
ATOM 765 C C . LYS A 1 94 ? -9.102 7.850 10.928 1.00 78.44 94 LYS A C 1
ATOM 767 O O . LYS A 1 94 ? -10.189 7.290 10.827 1.00 78.44 94 LYS A O 1
ATOM 772 N N . ILE A 1 95 ? -8.041 7.526 10.185 1.00 81.06 95 ILE A N 1
ATOM 773 C CA . ILE A 1 95 ? -8.057 6.449 9.185 1.00 81.06 95 ILE A CA 1
ATOM 774 C C . ILE A 1 95 ? -8.334 5.102 9.851 1.00 81.06 95 ILE A C 1
ATOM 776 O O . ILE A 1 95 ? -9.193 4.366 9.378 1.00 81.06 95 ILE A O 1
ATOM 780 N N . ALA A 1 96 ? -7.678 4.800 10.974 1.00 80.56 96 ALA A N 1
ATOM 781 C CA . ALA A 1 96 ? -7.929 3.564 11.706 1.00 80.56 96 ALA A CA 1
ATOM 782 C C . ALA A 1 96 ? -9.388 3.456 12.168 1.00 80.56 96 ALA A C 1
ATOM 784 O O . ALA A 1 96 ? -10.023 2.428 11.960 1.00 80.56 96 ALA A O 1
ATOM 785 N N . GLY A 1 97 ? -9.955 4.534 12.720 1.00 76.75 97 GLY A N 1
ATOM 786 C CA . GLY A 1 97 ? -11.371 4.574 13.086 1.00 76.75 97 GLY A CA 1
ATOM 787 C C . GLY A 1 97 ? -12.307 4.361 11.892 1.00 76.75 97 GLY A C 1
ATOM 788 O O . GLY A 1 97 ? -13.276 3.615 12.008 1.00 76.75 97 GLY A O 1
ATOM 789 N N . LEU A 1 98 ? -11.997 4.972 10.742 1.00 76.19 98 LEU A N 1
ATOM 790 C CA . LEU A 1 98 ? -12.745 4.800 9.493 1.00 76.19 98 LEU A CA 1
ATOM 791 C C . LEU A 1 98 ? -12.730 3.343 9.024 1.00 76.19 98 LEU A C 1
ATOM 793 O O . LEU A 1 98 ? -13.793 2.768 8.807 1.00 76.19 98 LEU A O 1
ATOM 797 N N . VAL A 1 99 ? -11.548 2.735 8.909 1.00 79.56 99 VAL A N 1
ATOM 798 C CA . VAL A 1 99 ? -11.403 1.345 8.453 1.00 79.56 99 VAL A CA 1
ATOM 799 C C . VAL A 1 99 ? -12.141 0.389 9.390 1.00 79.56 99 VAL A C 1
ATOM 801 O O . VAL A 1 99 ? -12.965 -0.394 8.927 1.00 79.56 99 VAL A O 1
ATOM 804 N N . LEU A 1 100 ? -11.965 0.542 10.706 1.00 77.44 100 LEU A N 1
ATOM 805 C CA . LEU A 1 100 ? -12.667 -0.277 11.698 1.00 77.44 100 LEU A CA 1
ATOM 806 C C . LEU A 1 100 ? -14.187 -0.143 11.607 1.00 77.44 100 LEU A C 1
ATOM 808 O O . LEU A 1 100 ? -14.896 -1.140 11.718 1.00 77.44 100 LEU A O 1
ATOM 812 N N . SER A 1 101 ? -14.698 1.071 11.387 1.00 73.62 101 SER A N 1
ATOM 813 C CA . SER A 1 101 ? -16.142 1.286 11.236 1.00 73.62 101 SER A CA 1
ATOM 814 C C . SER A 1 101 ? -16.701 0.639 9.967 1.00 73.62 101 SER A C 1
ATOM 816 O O . SER A 1 101 ? -17.824 0.143 9.972 1.00 73.62 101 SER A O 1
ATOM 818 N N . ILE A 1 102 ? -15.909 0.592 8.892 1.00 73.75 102 ILE A N 1
ATOM 819 C CA . ILE A 1 102 ? -16.290 -0.066 7.639 1.00 73.75 102 ILE A CA 1
ATOM 820 C C . ILE A 1 102 ? -16.290 -1.591 7.815 1.00 73.75 102 ILE A C 1
ATOM 822 O O . ILE A 1 102 ? -17.197 -2.268 7.332 1.00 73.75 102 ILE A O 1
ATOM 826 N N . GLU A 1 103 ? -15.291 -2.140 8.506 1.00 80.31 103 GLU A N 1
ATOM 827 C CA . GLU A 1 103 ? -15.106 -3.589 8.639 1.00 80.31 103 GLU A CA 1
ATOM 828 C C . GLU A 1 103 ? -16.029 -4.215 9.692 1.00 80.31 103 GLU A C 1
ATOM 830 O O . GLU A 1 103 ? -16.616 -5.275 9.444 1.00 80.31 103 GLU A O 1
A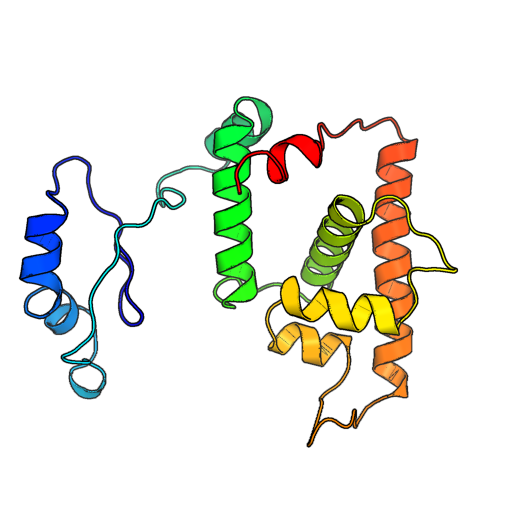TOM 835 N N . HIS A 1 104 ? -16.212 -3.547 10.832 1.00 77.25 104 HIS A N 1
ATOM 836 C CA . HIS A 1 104 ? -16.924 -4.079 12.002 1.00 77.25 104 HIS A CA 1
ATOM 837 C C . HIS A 1 104 ? -18.260 -3.380 12.280 1.00 77.25 104 HIS A C 1
ATOM 839 O O . HIS A 1 104 ? -19.036 -3.829 13.122 1.00 77.25 104 HIS A O 1
ATOM 845 N N . GLY A 1 105 ? -18.574 -2.315 11.540 1.00 73.31 105 GLY A N 1
ATOM 846 C CA . GLY A 1 105 ? -19.813 -1.560 11.695 1.00 73.31 105 GLY A CA 1
ATOM 847 C C . GLY A 1 105 ? -19.805 -0.642 12.919 1.00 73.31 105 GLY A C 1
ATOM 848 O O . GLY A 1 105 ? -18.776 -0.104 13.333 1.00 73.31 105 GLY A O 1
ATOM 849 N N . ALA A 1 106 ? -20.991 -0.427 13.495 1.00 71.69 106 ALA A N 1
ATOM 850 C CA . ALA A 1 106 ? -21.156 0.448 14.650 1.00 71.69 106 ALA A CA 1
ATOM 851 C C . ALA A 1 106 ? -20.407 -0.084 15.881 1.00 71.69 106 ALA A C 1
ATOM 853 O O . ALA A 1 106 ? -20.327 -1.285 16.136 1.00 71.69 106 ALA A O 1
ATOM 854 N N . PHE A 1 107 ? -19.884 0.831 16.692 1.00 66.38 107 PHE A N 1
ATOM 855 C CA . PHE A 1 107 ? -19.086 0.455 17.850 1.00 66.38 107 PHE A CA 1
ATOM 856 C C . PHE A 1 107 ? -19.925 -0.113 18.997 1.00 66.38 107 PHE A C 1
ATOM 858 O O . PHE A 1 107 ? -20.775 0.584 19.552 1.00 66.38 107 PHE A O 1
ATOM 865 N N . ASP A 1 108 ? -19.605 -1.339 19.414 1.00 70.31 108 ASP A N 1
ATOM 866 C CA . ASP A 1 108 ? -20.131 -1.966 20.624 1.00 70.31 108 ASP A CA 1
ATOM 867 C C . ASP A 1 108 ? -19.059 -1.992 21.725 1.00 70.31 108 ASP A C 1
ATOM 869 O O . ASP A 1 108 ? -18.016 -2.629 21.584 1.00 70.31 108 ASP A O 1
ATOM 873 N N . THR A 1 109 ? -19.328 -1.335 22.857 1.00 69.06 109 THR A N 1
ATOM 874 C CA . THR A 1 109 ? -18.428 -1.299 24.023 1.00 69.06 109 THR A CA 1
ATOM 875 C C . THR A 1 109 ? -18.163 -2.670 24.642 1.00 69.06 109 THR A C 1
ATOM 877 O O . THR A 1 109 ? -17.198 -2.808 25.393 1.00 69.06 109 THR A O 1
ATOM 880 N N . LYS A 1 110 ? -19.012 -3.669 24.374 1.00 75.19 110 LYS A N 1
ATOM 881 C CA . LYS A 1 110 ? -18.844 -5.045 24.856 1.00 75.19 110 LYS A CA 1
ATOM 882 C C . LYS A 1 110 ? -17.930 -5.878 23.960 1.00 75.19 110 LYS A C 1
ATOM 884 O O . LYS A 1 110 ? -17.351 -6.839 24.453 1.00 75.19 110 LYS A O 1
ATOM 889 N N . LEU A 1 111 ? -17.830 -5.530 22.676 1.00 73.50 111 LEU A N 1
ATOM 890 C CA . LEU A 1 111 ? -17.058 -6.277 21.677 1.00 73.50 111 LEU A CA 1
ATOM 891 C C . LEU A 1 111 ? -15.729 -5.589 21.345 1.00 73.50 111 LEU A C 1
ATOM 893 O O . LEU A 1 111 ? -14.706 -6.249 21.201 1.00 73.50 111 LEU A O 1
ATOM 897 N N . HIS A 1 112 ? -15.728 -4.260 21.258 1.00 72.69 112 HIS A N 1
ATOM 898 C CA . HIS A 1 112 ? -14.591 -3.464 20.805 1.00 72.69 112 HIS A CA 1
ATOM 899 C C . HIS A 1 112 ? -13.811 -2.882 21.987 1.00 72.69 112 HIS A C 1
ATOM 901 O O . HIS A 1 112 ? -13.839 -1.680 22.273 1.00 72.69 112 HIS A O 1
ATOM 907 N N . ASP A 1 113 ? -13.120 -3.763 22.702 1.00 69.06 113 ASP A N 1
ATOM 908 C CA . ASP A 1 113 ? -12.240 -3.382 23.798 1.00 69.06 113 ASP A CA 1
ATOM 909 C C . ASP A 1 113 ? -10.824 -2.989 23.312 1.00 69.06 113 ASP A C 1
ATOM 911 O O . ASP A 1 113 ? -10.531 -2.859 22.121 1.00 69.06 113 ASP A O 1
ATOM 915 N N . ILE A 1 114 ? -9.913 -2.755 24.260 1.00 69.31 114 ILE A N 1
ATOM 916 C CA . ILE A 1 114 ? -8.521 -2.394 23.951 1.00 69.31 114 ILE A CA 1
ATOM 917 C C . ILE A 1 114 ? -7.799 -3.537 23.222 1.00 69.31 114 ILE A C 1
ATOM 919 O O . ILE A 1 114 ? -6.894 -3.279 22.428 1.00 69.31 114 ILE A O 1
ATOM 923 N N . GLN A 1 115 ? -8.147 -4.791 23.519 1.00 73.44 115 GLN A N 1
ATOM 924 C CA . GLN A 1 115 ? -7.499 -5.943 22.910 1.00 73.44 115 GLN A CA 1
ATOM 925 C C . GLN A 1 115 ? -7.936 -6.103 21.456 1.00 73.44 115 GLN A C 1
ATOM 927 O O . GLN A 1 115 ? -7.076 -6.317 20.606 1.00 73.44 115 GLN A O 1
ATOM 932 N N . PHE A 1 116 ? -9.223 -5.902 21.171 1.00 79.06 116 PHE A N 1
ATOM 933 C CA . PHE A 1 116 ? -9.743 -5.781 19.813 1.00 79.06 116 PHE A CA 1
ATOM 934 C C . PHE A 1 116 ? -8.961 -4.724 19.024 1.00 79.06 116 PHE A C 1
ATOM 936 O O . PHE A 1 116 ? -8.311 -5.052 18.040 1.00 79.06 116 PHE A O 1
ATOM 943 N N . ALA A 1 117 ? -8.897 -3.483 19.519 1.00 72.38 117 ALA A N 1
ATOM 944 C CA . ALA A 1 117 ? -8.200 -2.408 18.810 1.00 72.38 117 ALA A CA 1
ATOM 945 C C . ALA A 1 117 ? -6.715 -2.726 18.546 1.00 72.38 117 ALA A C 1
ATOM 947 O O . ALA A 1 117 ? -6.181 -2.370 17.502 1.00 72.38 117 ALA A O 1
ATOM 948 N N . ARG A 1 118 ? -6.033 -3.408 19.473 1.00 73.81 118 ARG A N 1
ATOM 949 C CA . ARG A 1 118 ? -4.635 -3.825 19.275 1.00 73.81 118 ARG A CA 1
ATOM 950 C C . ARG A 1 118 ? -4.470 -4.859 18.173 1.00 73.81 118 ARG A C 1
ATOM 952 O O . ARG A 1 118 ? -3.485 -4.774 17.453 1.00 73.81 118 ARG A O 1
ATOM 959 N N . ASN A 1 119 ? -5.387 -5.818 18.090 1.00 81.00 119 ASN A N 1
ATOM 960 C CA . ASN A 1 119 ? -5.324 -6.865 17.080 1.00 81.00 119 ASN A CA 1
ATOM 961 C C . ASN A 1 119 ? -5.541 -6.277 15.680 1.00 81.00 119 ASN A C 1
ATOM 963 O O . ASN A 1 119 ? -4.835 -6.652 14.757 1.00 81.00 119 ASN A O 1
ATOM 967 N N . GLU A 1 120 ? -6.452 -5.312 15.544 1.00 84.00 120 GLU A N 1
ATOM 968 C CA . GLU A 1 120 ? -6.813 -4.766 14.232 1.00 84.00 120 GLU A CA 1
ATOM 969 C C . GLU A 1 120 ? -5.834 -3.694 13.719 1.00 84.00 120 GLU A C 1
ATOM 971 O O . GLU A 1 120 ? -5.579 -3.596 12.524 1.00 84.00 120 GLU A O 1
ATOM 976 N N . ILE A 1 121 ? -5.267 -2.856 14.599 1.00 81.56 121 ILE A N 1
ATOM 977 C CA . ILE A 1 121 ? -4.452 -1.702 14.168 1.00 81.56 121 ILE A CA 1
ATOM 978 C C . ILE A 1 121 ? -3.181 -2.121 13.413 1.00 81.56 121 ILE A C 1
ATOM 980 O O . ILE A 1 121 ? -2.726 -1.369 12.551 1.00 81.56 121 ILE A O 1
ATOM 984 N N . GLU A 1 122 ? -2.628 -3.301 13.704 1.00 83.62 122 GLU A N 1
ATOM 985 C CA . GLU A 1 122 ? -1.434 -3.830 13.027 1.00 83.62 122 GLU A CA 1
ATOM 986 C C . GLU A 1 122 ? -1.665 -4.075 11.533 1.00 83.62 122 GLU A C 1
ATOM 988 O O . GLU A 1 122 ? -0.751 -3.861 10.739 1.00 83.62 122 GLU A O 1
ATOM 993 N N . ASP A 1 123 ? -2.895 -4.413 11.143 1.00 85.00 123 ASP A N 1
ATOM 994 C CA . ASP A 1 123 ? -3.262 -4.613 9.742 1.00 85.00 123 ASP A CA 1
ATOM 995 C C . ASP A 1 123 ? -3.655 -3.308 9.040 1.00 85.00 123 ASP A C 1
ATOM 997 O O . ASP A 1 123 ? -3.785 -3.286 7.816 1.00 85.00 123 ASP A O 1
ATOM 1001 N N . ILE A 1 124 ? -3.854 -2.214 9.783 1.00 84.75 124 ILE A N 1
ATOM 1002 C CA . ILE A 1 124 ? -4.379 -0.944 9.258 1.00 84.75 124 ILE A CA 1
ATOM 1003 C C . ILE A 1 124 ? -3.288 0.125 9.134 1.00 84.75 124 ILE A C 1
ATOM 1005 O O . ILE A 1 124 ? -3.325 0.942 8.209 1.00 84.75 124 ILE A O 1
ATOM 1009 N N . LEU A 1 125 ? -2.330 0.157 10.065 1.00 86.38 125 LEU A N 1
ATOM 1010 C CA . LEU A 1 125 ? -1.319 1.208 10.166 1.00 86.38 125 LEU A CA 1
ATOM 1011 C C . LEU A 1 125 ? 0.109 0.646 10.085 1.00 86.38 125 LEU A C 1
ATOM 1013 O O . LEU A 1 125 ? 0.359 -0.484 10.492 1.00 86.38 125 LEU A O 1
ATOM 1017 N N . PRO A 1 126 ? 1.084 1.445 9.615 1.00 88.38 126 PRO A N 1
ATOM 1018 C CA . PRO A 1 126 ? 2.481 1.031 9.622 1.00 88.38 126 PRO A CA 1
ATOM 1019 C C . PRO A 1 126 ? 3.014 0.836 11.051 1.00 88.38 126 PRO A C 1
ATOM 1021 O O . PRO A 1 126 ? 2.698 1.605 11.964 1.00 88.38 126 PRO A O 1
ATOM 1024 N N . GLU A 1 127 ? 3.912 -0.138 11.218 1.00 83.50 127 GLU A N 1
ATOM 1025 C CA . GLU A 1 127 ? 4.444 -0.623 12.507 1.00 83.50 127 GLU A CA 1
ATOM 1026 C C . GLU A 1 127 ? 4.890 0.499 13.463 1.00 83.50 127 GLU A C 1
ATOM 1028 O O . GLU A 1 127 ? 4.539 0.514 14.643 1.00 83.50 127 GLU A O 1
ATOM 1033 N N . LYS A 1 128 ? 5.598 1.513 12.948 1.00 81.62 128 LYS A N 1
ATOM 1034 C CA . LYS A 1 128 ? 6.074 2.657 13.750 1.00 81.62 128 LYS A CA 1
ATOM 1035 C C . LYS A 1 128 ? 4.946 3.471 14.387 1.00 81.62 128 LYS A C 1
ATOM 1037 O O . LYS A 1 128 ? 5.158 4.080 15.437 1.00 81.62 128 LYS A O 1
ATOM 1042 N N . LEU A 1 129 ? 3.784 3.552 13.739 1.00 81.44 129 LEU A N 1
ATOM 1043 C CA . LEU A 1 129 ? 2.601 4.210 14.295 1.00 81.44 129 LEU A CA 1
ATOM 1044 C C . LEU A 1 129 ? 1.892 3.279 15.279 1.00 81.44 129 LEU A C 1
ATOM 1046 O O . LEU A 1 129 ? 1.489 3.737 16.347 1.00 81.44 129 LEU A O 1
ATOM 1050 N N . CYS A 1 130 ? 1.832 1.978 14.988 1.00 79.56 130 CYS A N 1
ATOM 1051 C CA . CYS A 1 130 ? 1.309 0.969 15.911 1.00 79.56 130 CYS A CA 1
ATOM 1052 C C . CYS A 1 130 ? 2.056 0.982 17.252 1.00 79.56 130 CYS A C 1
ATOM 1054 O O . CYS A 1 130 ? 1.420 0.941 18.303 1.00 79.56 130 CYS A O 1
ATOM 1056 N N . ASP A 1 131 ? 3.380 1.134 17.241 1.00 75.81 131 ASP A N 1
ATOM 1057 C CA . ASP A 1 131 ? 4.211 1.266 18.445 1.00 75.81 131 ASP A CA 1
ATOM 1058 C C . ASP A 1 131 ? 3.930 2.542 19.252 1.00 75.81 131 ASP A C 1
ATOM 1060 O O . ASP A 1 131 ? 3.985 2.531 20.485 1.00 75.81 131 ASP A O 1
ATOM 1064 N N . GLN A 1 132 ? 3.638 3.659 18.580 1.00 74.44 132 GLN A N 1
ATOM 1065 C CA . GLN A 1 132 ? 3.283 4.921 19.244 1.00 74.44 132 GLN A CA 1
ATOM 1066 C C . GLN A 1 132 ? 1.904 4.845 19.892 1.00 74.44 132 GLN A C 1
ATOM 1068 O O . GLN A 1 132 ? 1.694 5.384 20.976 1.00 74.44 132 GLN A O 1
ATOM 1073 N N . ILE A 1 133 ? 0.985 4.156 19.218 1.00 69.44 133 ILE A N 1
ATOM 1074 C CA . ILE A 1 133 ? -0.384 3.920 19.657 1.00 69.44 133 ILE A CA 1
ATOM 1075 C C . ILE A 1 133 ? -0.342 2.942 20.832 1.00 69.44 133 ILE A C 1
ATOM 1077 O O . ILE A 1 133 ? -0.667 3.323 21.948 1.00 69.44 133 ILE A O 1
ATOM 1081 N N . THR A 1 134 ? 0.139 1.716 20.629 1.00 67.69 134 THR A N 1
ATOM 1082 C CA . THR A 1 134 ? 0.051 0.595 21.585 1.00 67.69 134 THR A CA 1
ATOM 1083 C C . THR A 1 134 ? 1.154 0.548 22.647 1.00 67.69 134 THR A C 1
ATOM 1085 O O . THR A 1 134 ? 0.988 -0.133 23.668 1.00 67.69 134 THR A O 1
ATOM 1088 N N . GLY A 1 135 ? 2.220 1.332 22.465 1.00 63.69 135 GLY A N 1
ATOM 1089 C CA . GLY A 1 135 ? 3.434 1.315 23.276 1.00 63.69 135 GLY A CA 1
ATOM 1090 C C . GLY A 1 135 ? 4.417 0.241 22.800 1.00 63.69 135 GLY A C 1
ATOM 1091 O O . GLY A 1 135 ? 4.014 -0.867 22.458 1.00 63.69 135 GLY A O 1
ATOM 1092 N N . ARG A 1 136 ? 5.725 0.543 22.837 1.00 60.19 136 ARG A N 1
ATOM 1093 C CA . ARG A 1 136 ? 6.783 -0.373 22.365 1.00 60.19 136 ARG A CA 1
ATOM 1094 C C . ARG A 1 136 ? 6.668 -1.773 22.979 1.00 60.19 136 ARG A C 1
ATOM 1096 O O . ARG A 1 136 ? 6.639 -1.925 24.212 1.00 60.19 136 ARG A O 1
ATOM 1103 N N . LYS A 1 137 ? 6.690 -2.786 22.112 1.00 61.78 137 LYS A N 1
ATOM 1104 C CA . LYS A 1 137 ? 6.846 -4.196 22.485 1.00 61.78 137 LYS A CA 1
ATOM 1105 C C . LYS A 1 137 ? 8.336 -4.545 22.536 1.00 61.78 137 LYS A C 1
ATOM 1107 O O . LYS A 1 137 ? 9.084 -4.252 21.614 1.00 61.78 137 LYS A O 1
ATOM 1112 N N . LEU A 1 138 ? 8.775 -5.200 23.606 1.00 55.19 138 LEU A N 1
ATOM 1113 C CA . LEU A 1 138 ? 10.101 -5.816 23.696 1.00 55.19 138 LEU A CA 1
ATOM 1114 C C . LEU A 1 138 ? 9.905 -7.261 24.141 1.00 55.19 138 LEU A C 1
ATOM 1116 O O . LEU A 1 138 ? 9.275 -7.509 25.170 1.00 55.19 138 LEU A O 1
ATOM 1120 N N . PHE A 1 139 ? 10.402 -8.215 23.352 1.00 63.06 139 PHE A N 1
ATOM 1121 C CA . PHE A 1 139 ? 10.225 -9.651 23.615 1.00 63.06 139 PHE A CA 1
ATOM 1122 C C . PHE A 1 139 ? 8.751 -10.046 23.837 1.00 63.06 139 PHE A C 1
ATOM 1124 O O . PHE A 1 139 ? 8.415 -10.759 24.783 1.00 63.06 139 PHE A O 1
ATOM 1131 N N . GLY A 1 140 ? 7.844 -9.497 23.021 1.00 58.97 140 GLY A N 1
ATOM 1132 C CA . GLY A 1 140 ? 6.399 -9.736 23.134 1.00 58.97 140 GLY A CA 1
ATOM 1133 C C . GLY A 1 140 ? 5.725 -9.099 24.359 1.00 58.97 140 GLY A C 1
ATOM 1134 O O . GLY A 1 140 ? 4.524 -9.273 24.554 1.00 58.97 140 GLY A O 1
ATOM 1135 N N . LYS A 1 141 ? 6.456 -8.341 25.191 1.00 56.47 141 LYS A N 1
ATOM 1136 C CA . LYS A 1 141 ? 5.924 -7.662 26.381 1.00 56.47 141 LYS A CA 1
ATOM 1137 C C . LYS A 1 141 ? 5.920 -6.146 26.186 1.00 56.47 141 LYS A C 1
ATOM 1139 O O . LYS A 1 141 ? 6.923 -5.543 25.821 1.00 56.47 141 LYS A O 1
ATOM 1144 N N . ILE A 1 142 ? 4.777 -5.523 26.462 1.00 58.56 142 ILE A N 1
ATOM 1145 C CA . ILE A 1 142 ? 4.603 -4.065 26.386 1.00 58.56 142 ILE A CA 1
ATOM 1146 C C . ILE A 1 142 ? 5.333 -3.413 27.564 1.00 58.56 142 ILE A C 1
ATOM 1148 O O . ILE A 1 142 ? 4.996 -3.689 28.720 1.00 58.56 142 ILE A O 1
ATOM 1152 N N . ILE A 1 143 ? 6.293 -2.531 27.274 1.00 56.28 143 ILE A N 1
ATOM 1153 C CA . ILE A 1 143 ? 7.098 -1.844 28.299 1.00 56.28 143 ILE A CA 1
ATOM 1154 C C . ILE A 1 143 ? 6.409 -0.572 28.819 1.00 56.28 143 ILE A C 1
ATOM 1156 O O . ILE A 1 143 ? 6.586 -0.217 29.981 1.00 56.28 143 ILE A O 1
ATOM 1160 N N . ASN A 1 144 ? 5.557 0.084 28.020 1.00 55.53 144 ASN A N 1
ATOM 1161 C CA . ASN A 1 144 ? 4.899 1.341 28.406 1.00 55.53 144 ASN A CA 1
ATOM 1162 C C . ASN A 1 144 ? 3.361 1.223 28.437 1.00 55.53 144 ASN A C 1
ATOM 1164 O O . ASN A 1 144 ? 2.646 1.801 27.623 1.00 55.53 144 ASN A O 1
ATOM 1168 N N . LYS A 1 145 ? 2.844 0.417 29.376 1.00 51.66 145 LYS A N 1
ATOM 1169 C CA . LYS A 1 145 ? 1.434 -0.029 29.420 1.00 51.66 145 LYS A CA 1
ATOM 1170 C C . LYS A 1 145 ? 0.383 1.054 29.714 1.00 51.66 145 LYS A C 1
ATOM 1172 O O . LYS A 1 145 ? -0.758 0.885 29.297 1.00 51.66 145 LYS A O 1
ATOM 1177 N N . LYS A 1 146 ? 0.708 2.103 30.483 1.00 45.47 146 LYS A N 1
ATOM 1178 C CA . LYS A 1 146 ? -0.310 2.966 31.129 1.00 45.47 146 LYS A CA 1
ATOM 1179 C C . LYS A 1 146 ? -0.712 4.209 30.327 1.00 45.47 146 LYS A C 1
ATOM 1181 O O . LYS A 1 146 ? -1.894 4.526 30.284 1.00 45.47 146 LYS A O 1
ATOM 1186 N N . ALA A 1 147 ? 0.241 4.895 29.699 1.00 47.53 147 ALA A N 1
ATOM 1187 C CA . ALA A 1 147 ? -0.039 6.114 28.933 1.00 47.53 147 ALA A CA 1
ATOM 1188 C C . ALA A 1 147 ? -0.641 5.797 27.552 1.00 47.53 147 ALA A C 1
ATOM 1190 O O . ALA A 1 147 ? -1.652 6.380 27.176 1.00 47.53 147 ALA A O 1
ATOM 1191 N N . ALA A 1 148 ? -0.084 4.795 26.864 1.00 49.94 148 ALA A N 1
ATOM 1192 C CA . ALA A 1 148 ? -0.546 4.324 25.560 1.00 49.94 148 ALA A CA 1
ATOM 1193 C C . ALA A 1 148 ? -2.014 3.859 25.599 1.00 49.94 148 ALA A C 1
ATOM 1195 O O . ALA A 1 148 ? -2.857 4.385 24.884 1.00 49.94 148 ALA A O 1
ATOM 1196 N N . ALA A 1 149 ? -2.368 2.951 26.514 1.00 48.84 149 ALA A N 1
ATOM 1197 C CA . ALA A 1 149 ? -3.714 2.374 26.584 1.00 48.84 149 ALA A CA 1
ATOM 1198 C C . ALA A 1 149 ? -4.838 3.414 26.778 1.00 48.84 149 ALA A C 1
ATOM 1200 O O . ALA A 1 149 ? -5.876 3.313 26.129 1.00 48.84 149 ALA A O 1
ATOM 1201 N N . HIS A 1 150 ? -4.625 4.434 27.619 1.00 53.31 150 HIS A N 1
ATOM 1202 C CA . HIS A 1 150 ? -5.621 5.487 27.846 1.00 53.31 150 HIS A CA 1
ATOM 1203 C C . HIS A 1 150 ? -5.788 6.416 26.637 1.00 53.31 150 HIS A C 1
ATOM 1205 O O . HIS A 1 150 ? -6.902 6.852 26.350 1.00 53.31 150 HIS A O 1
ATOM 1211 N N . GLN A 1 151 ? -4.699 6.704 25.921 1.00 53.97 151 GLN A N 1
ATOM 1212 C CA . GLN A 1 151 ? -4.710 7.598 24.765 1.00 53.97 151 GLN A CA 1
ATOM 1213 C C . GLN A 1 151 ? -5.359 6.929 23.547 1.00 53.97 151 GLN A C 1
ATOM 1215 O O . GLN A 1 151 ? -6.224 7.533 22.924 1.00 53.97 151 GLN A O 1
ATOM 1220 N N . ILE A 1 152 ? -5.037 5.660 23.271 1.00 53.66 152 ILE A N 1
ATOM 1221 C CA . ILE A 1 152 ? -5.672 4.858 22.209 1.00 53.66 152 ILE A CA 1
ATOM 1222 C C . ILE A 1 152 ? -7.170 4.738 22.447 1.00 53.66 152 ILE A C 1
ATOM 1224 O O . ILE A 1 152 ? -7.959 4.999 21.547 1.00 53.66 152 ILE A O 1
ATOM 1228 N N . GLN A 1 153 ? -7.564 4.351 23.664 1.00 54.38 153 GLN A N 1
ATOM 1229 C CA . GLN A 1 153 ? -8.961 4.115 23.996 1.00 54.38 153 GLN A CA 1
ATOM 1230 C C . GLN A 1 153 ? -9.769 5.409 23.865 1.00 54.38 153 GLN A C 1
ATOM 1232 O O . GLN A 1 153 ? -10.826 5.402 23.243 1.00 54.38 153 GLN A O 1
ATOM 1237 N N . ALA A 1 154 ? -9.251 6.533 24.374 1.00 58.50 154 ALA A N 1
ATOM 1238 C CA . ALA A 1 154 ? -9.897 7.832 24.220 1.00 58.50 154 ALA A CA 1
ATOM 1239 C C . ALA A 1 154 ? -9.973 8.277 22.749 1.00 58.50 154 ALA A C 1
ATOM 1241 O O . ALA A 1 154 ? -11.007 8.788 22.329 1.00 58.50 154 ALA A O 1
ATOM 1242 N N . LEU A 1 155 ? -8.920 8.063 21.957 1.00 58.25 155 LEU A N 1
ATOM 1243 C CA . LEU A 1 155 ? -8.843 8.547 20.577 1.00 58.25 155 LEU A CA 1
ATOM 1244 C C . LEU A 1 155 ? -9.638 7.682 19.587 1.00 58.25 155 LEU A C 1
ATOM 1246 O O . LEU A 1 155 ? -10.305 8.251 18.726 1.00 58.25 155 LEU A O 1
ATOM 1250 N N . LEU A 1 156 ? -9.675 6.353 19.750 1.00 55.50 156 LEU A N 1
ATOM 1251 C CA . LEU A 1 156 ? -10.601 5.481 19.012 1.00 55.50 156 LEU A CA 1
ATOM 1252 C C . LEU A 1 156 ? -12.053 5.805 19.357 1.00 55.50 156 LEU A C 1
ATOM 1254 O O . LEU A 1 156 ? -12.868 5.973 18.457 1.00 55.50 156 LEU A O 1
ATOM 1258 N N . LEU A 1 157 ? -12.378 5.972 20.645 1.00 59.06 157 LEU A N 1
ATOM 1259 C CA . LEU A 1 157 ? -13.725 6.376 21.056 1.00 59.06 157 LEU A CA 1
ATOM 1260 C C . LEU A 1 157 ? -14.114 7.737 20.464 1.00 59.06 157 LEU A C 1
ATOM 1262 O O . LEU A 1 157 ? -15.271 7.919 20.099 1.00 59.06 157 LEU A O 1
ATOM 1266 N N . VAL A 1 158 ? -13.185 8.692 20.352 1.00 59.94 158 VAL A N 1
ATOM 1267 C CA . VAL A 1 158 ? -13.447 10.006 19.740 1.00 59.94 158 VAL A CA 1
ATOM 1268 C C . VAL A 1 158 ? -13.615 9.900 18.224 1.00 59.94 158 VAL A C 1
ATOM 1270 O O . VAL A 1 158 ? -14.585 10.452 17.707 1.00 59.94 158 VAL A O 1
ATOM 1273 N N . ALA A 1 159 ? -12.737 9.177 17.521 1.00 57.06 159 ALA A N 1
ATOM 1274 C CA . ALA A 1 159 ? -12.812 9.002 16.069 1.00 57.06 159 ALA A CA 1
ATOM 1275 C C . ALA A 1 159 ? -14.100 8.272 15.658 1.00 57.06 159 ALA A C 1
ATOM 1277 O O . ALA A 1 159 ? -14.834 8.738 14.788 1.00 57.06 159 ALA A O 1
ATOM 1278 N N . ILE A 1 160 ? -14.447 7.194 16.364 1.00 55.31 160 ILE A N 1
ATOM 1279 C CA . ILE A 1 160 ? -15.680 6.439 16.127 1.00 55.31 160 ILE A CA 1
ATOM 1280 C C . ILE A 1 160 ? -16.916 7.286 16.482 1.00 55.31 160 ILE A C 1
ATOM 1282 O O . ILE A 1 160 ? -17.880 7.320 15.719 1.00 55.31 160 ILE A O 1
ATOM 1286 N N . ARG A 1 161 ? -16.901 8.049 17.588 1.00 57.03 161 ARG A N 1
ATOM 1287 C CA . ARG A 1 161 ? -18.003 8.979 17.918 1.00 57.03 161 ARG A CA 1
ATOM 1288 C C . ARG A 1 161 ? -18.171 10.089 16.880 1.00 57.03 161 ARG A C 1
ATOM 1290 O O . ARG A 1 161 ? -19.300 10.501 16.629 1.00 57.03 161 ARG A O 1
ATOM 1297 N N . GLN A 1 162 ? -17.083 10.594 16.298 1.00 55.41 162 GLN A N 1
ATOM 1298 C CA . GLN A 1 162 ? -17.144 11.593 15.227 1.00 55.41 162 GLN A CA 1
ATOM 1299 C C . GLN A 1 162 ? -17.754 11.008 13.949 1.00 55.41 162 GLN A C 1
ATOM 1301 O O . GLN A 1 162 ? -18.559 11.687 13.319 1.00 55.41 162 GLN A O 1
ATOM 1306 N N . LEU A 1 163 ? -17.460 9.748 13.620 1.00 53.47 163 LEU A N 1
ATOM 1307 C CA . LEU A 1 163 ? -18.060 9.043 12.482 1.00 53.47 163 LEU A CA 1
ATOM 1308 C C . LEU A 1 163 ? -19.553 8.765 12.682 1.00 53.47 163 LEU A C 1
ATOM 1310 O O . LEU A 1 163 ? -20.351 9.119 11.820 1.00 53.47 163 LEU A O 1
ATOM 1314 N N . LEU A 1 164 ? -19.956 8.287 13.862 1.00 49.75 164 LEU A N 1
ATOM 1315 C CA . LEU A 1 164 ? -21.372 8.151 14.237 1.00 49.75 164 LEU A CA 1
ATOM 1316 C C . LEU A 1 164 ? -22.122 9.488 14.163 1.00 49.75 164 LEU A C 1
ATOM 1318 O O . LEU A 1 164 ? -23.287 9.541 13.781 1.00 49.75 164 LEU A O 1
ATOM 1322 N N . LYS A 1 165 ? -21.460 10.600 14.506 1.00 48.31 165 LYS A N 1
ATOM 1323 C CA . LYS A 1 165 ? -22.043 11.941 14.375 1.00 48.31 165 LYS A CA 1
ATOM 1324 C C . LYS A 1 165 ? -22.220 12.347 12.907 1.00 48.31 165 LYS A C 1
ATOM 1326 O O . LYS A 1 165 ? -23.192 13.027 12.602 1.00 48.31 165 LYS A O 1
ATOM 1331 N N . LEU A 1 166 ? -21.319 11.932 12.013 1.00 44.12 166 LEU A N 1
ATOM 1332 C CA . LEU A 1 166 ? -21.440 12.152 10.566 1.00 44.12 166 LEU A CA 1
ATOM 1333 C C . LEU A 1 166 ? -22.576 11.311 9.957 1.00 44.12 166 LEU A C 1
ATOM 1335 O O . LEU A 1 166 ? -23.334 11.840 9.146 1.00 44.12 166 LEU A O 1
ATOM 1339 N N . GLU A 1 167 ? -22.763 10.068 10.410 1.00 45.94 167 GLU A N 1
ATOM 1340 C CA . GLU A 1 167 ? -23.910 9.224 10.036 1.00 45.94 167 GLU A CA 1
ATOM 1341 C C . GLU A 1 167 ? -25.248 9.798 10.542 1.00 45.94 167 GLU A C 1
ATOM 1343 O O . GLU A 1 167 ? -26.211 9.901 9.782 1.00 45.94 167 GLU A O 1
ATOM 1348 N N . LEU A 1 168 ? -25.307 10.249 11.804 1.00 40.25 168 LEU A N 1
ATOM 1349 C CA . LEU A 1 168 ? -26.499 10.865 12.413 1.00 40.25 168 LEU A CA 1
ATOM 1350 C C . LEU A 1 168 ? -26.877 12.220 11.793 1.00 40.25 168 LEU A C 1
ATOM 1352 O O . LEU A 1 168 ? -28.040 12.614 11.848 1.00 40.25 168 LEU A O 1
ATOM 1356 N N . LEU A 1 169 ? -25.919 12.935 11.196 1.00 40.03 169 LEU A N 1
ATOM 1357 C CA . LEU A 1 169 ? -26.153 14.190 10.469 1.00 40.03 169 LEU A CA 1
ATOM 1358 C C . LEU A 1 169 ? -26.715 13.974 9.052 1.00 40.03 169 LEU A C 1
ATOM 1360 O O . LEU A 1 169 ? -26.838 14.934 8.294 1.00 40.03 169 LEU A O 1
ATOM 1364 N N . GLY A 1 170 ? -27.065 12.739 8.676 1.00 36.31 170 GLY A N 1
ATOM 1365 C CA . GLY A 1 170 ? -27.663 12.447 7.373 1.00 36.31 170 GLY A CA 1
ATOM 1366 C C . GLY A 1 170 ? -26.685 12.592 6.207 1.00 36.31 170 GLY A C 1
ATOM 1367 O O . GLY A 1 170 ? -27.109 12.606 5.051 1.00 36.31 170 GLY A O 1
ATOM 1368 N N . ILE A 1 171 ? -25.378 12.661 6.483 1.00 42.34 171 ILE A N 1
ATOM 1369 C CA . ILE A 1 171 ? -24.351 12.507 5.458 1.00 42.34 171 ILE A CA 1
ATOM 1370 C C . ILE A 1 171 ? -24.289 11.011 5.170 1.00 42.34 171 ILE A C 1
ATOM 1372 O O . ILE A 1 171 ? -23.450 10.289 5.702 1.00 42.34 171 ILE A O 1
ATOM 1376 N N . GLN A 1 172 ? -25.222 10.530 4.347 1.00 36.78 172 GLN A N 1
ATOM 1377 C CA . GLN A 1 172 ? -25.092 9.235 3.701 1.00 36.78 172 GLN A CA 1
ATOM 1378 C C . GLN A 1 172 ? -23.867 9.309 2.793 1.00 36.78 172 GLN A C 1
ATOM 1380 O O . GLN A 1 172 ? -23.961 9.606 1.602 1.00 36.78 172 GLN A O 1
ATOM 1385 N N . GLN A 1 173 ? -22.683 9.078 3.360 1.00 41.38 173 GLN A N 1
ATOM 1386 C CA . GLN A 1 173 ? -21.582 8.621 2.546 1.00 41.38 173 GLN A CA 1
ATOM 1387 C C . GLN A 1 173 ? -22.093 7.343 1.887 1.00 41.38 173 GLN A C 1
ATOM 1389 O O . GLN A 1 173 ? -22.550 6.420 2.561 1.00 41.38 173 GLN A O 1
ATOM 1394 N N . LYS A 1 174 ? -22.050 7.313 0.554 1.00 38.22 174 LYS A N 1
ATOM 1395 C CA . LYS A 1 174 ? -21.973 6.076 -0.221 1.00 38.22 174 LYS A CA 1
ATOM 1396 C C . LYS A 1 174 ? -20.713 5.334 0.239 1.00 38.22 174 LYS A C 1
ATOM 1398 O O . LYS A 1 174 ? -19.711 5.299 -0.465 1.00 38.22 174 LYS A O 1
ATOM 1403 N N . ILE A 1 175 ? -20.730 4.810 1.457 1.00 44.69 175 ILE A N 1
ATOM 1404 C CA . ILE A 1 175 ? -19.740 3.869 1.939 1.00 44.69 175 ILE A CA 1
ATOM 1405 C C . ILE A 1 175 ? -20.016 2.637 1.099 1.00 44.69 175 ILE A C 1
ATOM 1407 O O . ILE A 1 175 ? -21.117 2.085 1.128 1.00 44.69 175 ILE A O 1
ATOM 1411 N N . ILE A 1 176 ? -19.054 2.305 0.244 1.00 43.38 176 ILE A N 1
ATOM 1412 C CA . ILE A 1 176 ? -19.102 1.132 -0.621 1.00 43.38 176 ILE A CA 1
ATOM 1413 C C . ILE A 1 176 ? -19.480 -0.058 0.273 1.00 43.38 176 ILE A C 1
ATOM 1415 O O . ILE A 1 176 ? -18.732 -0.362 1.204 1.00 43.38 176 ILE A O 1
ATOM 1419 N N . PRO A 1 177 ? -20.643 -0.697 0.059 1.00 39.28 177 PRO A N 1
ATOM 1420 C CA . PRO A 1 177 ? -21.113 -1.725 0.972 1.00 39.28 177 PRO A CA 1
ATOM 1421 C C . PRO A 1 177 ? -20.137 -2.900 0.978 1.00 39.28 177 PRO A C 1
ATOM 1423 O O . PRO A 1 177 ? -19.585 -3.248 -0.069 1.00 39.28 177 PRO A O 1
ATOM 1426 N N . LYS A 1 178 ? -19.960 -3.527 2.147 1.00 39.25 178 LYS A N 1
ATOM 1427 C CA . LYS A 1 178 ? -19.074 -4.681 2.395 1.00 39.25 178 LYS A CA 1
ATOM 1428 C C . LYS A 1 178 ? -19.278 -5.827 1.388 1.00 39.25 178 LYS A C 1
ATOM 1430 O O . LYS A 1 178 ? -18.314 -6.426 0.925 1.00 39.25 178 LYS A O 1
ATOM 1435 N N . SER A 1 179 ? -20.509 -6.009 0.900 1.00 39.62 179 SER A N 1
ATOM 1436 C CA . SER A 1 179 ? -20.856 -6.940 -0.189 1.00 39.62 179 SER A CA 1
ATOM 1437 C C . SER A 1 179 ? -20.132 -6.666 -1.516 1.00 39.62 179 SER A C 1
ATOM 1439 O O . SER A 1 179 ? -20.069 -7.525 -2.385 1.00 39.62 179 SER A O 1
ATOM 1441 N N . THR A 1 180 ? -19.599 -5.465 -1.717 1.00 44.44 180 THR A N 1
ATOM 1442 C CA . THR A 1 180 ? -18.810 -5.100 -2.903 1.00 44.44 180 THR A CA 1
ATOM 1443 C C . THR A 1 180 ? -17.331 -5.456 -2.736 1.00 44.44 180 THR A C 1
ATOM 1445 O O . THR A 1 180 ? -16.627 -5.542 -3.735 1.00 44.44 180 THR A O 1
ATOM 1448 N N . LEU A 1 181 ? -16.866 -5.655 -1.497 1.00 38.53 181 LEU A N 1
ATOM 1449 C CA . LEU A 1 181 ? -15.497 -6.061 -1.166 1.00 38.53 181 LEU A CA 1
ATOM 1450 C C . LEU A 1 181 ? -15.366 -7.591 -1.066 1.00 38.53 181 LEU A C 1
ATOM 1452 O O . LEU A 1 181 ? -14.330 -8.133 -1.428 1.00 38.53 181 LEU A O 1
ATOM 1456 N N . GLU A 1 182 ? -16.424 -8.288 -0.642 1.00 35.72 182 GLU A N 1
ATOM 1457 C CA . GLU A 1 182 ? -16.418 -9.748 -0.431 1.00 35.72 182 GLU A CA 1
ATOM 1458 C C . GLU A 1 182 ? -16.733 -10.580 -1.693 1.00 35.72 182 GLU A C 1
ATOM 1460 O O . GLU A 1 182 ? -16.483 -11.780 -1.715 1.00 35.72 182 GLU A O 1
ATOM 1465 N N . ASN A 1 183 ? -17.249 -9.973 -2.768 1.00 30.41 183 ASN A N 1
ATOM 1466 C CA . ASN A 1 183 ? -17.752 -10.713 -3.939 1.00 30.41 183 ASN A CA 1
ATOM 1467 C C . ASN A 1 183 ? -16.698 -11.119 -4.990 1.00 30.41 183 ASN A C 1
ATOM 1469 O O . ASN A 1 183 ? -17.071 -11.640 -6.039 1.00 30.41 183 ASN A O 1
ATOM 1473 N N . PHE A 1 184 ? -15.404 -10.902 -4.744 1.00 36.81 184 PHE A N 1
ATOM 1474 C CA . PHE A 1 184 ? -14.334 -11.283 -5.680 1.00 36.81 184 PHE A CA 1
ATOM 1475 C C . PHE A 1 184 ? -13.056 -11.715 -4.942 1.00 36.81 184 PHE A C 1
ATOM 1477 O O . PHE A 1 184 ? -11.987 -11.136 -5.152 1.00 36.81 184 PHE A O 1
ATOM 1484 N N . ALA A 1 185 ? -13.199 -12.708 -4.057 1.00 33.06 185 ALA A N 1
ATOM 1485 C CA . ALA A 1 185 ? -12.098 -13.563 -3.607 1.00 33.06 185 ALA A CA 1
ATOM 1486 C C . ALA A 1 185 ? -11.852 -14.694 -4.617 1.00 33.06 185 ALA A C 1
ATOM 1488 O O . ALA A 1 185 ? -12.853 -15.212 -5.169 1.00 33.06 185 ALA A O 1
#

Radius of gyration: 20.39 Å; chains: 1; bounding box: 54×31×57 Å

Sequence (185 aa):
MVSPLLEIQLKPYHIPYVVRKGWKTILLERFVDENEIDSQDEPILMLRRNVGLDFQRELEILNSDPKCAQILAKDAREMLISGRIQLKLEDALKIAGLVLSIEHGAFDTKLHDIQFARNEIEDILPEKLCDQITGRKLFGKIINKKAAAHQIQALLLVAIRQLLKLELLGIQQKIIPKSTLENFA

Foldseek 3Di:
DDWPFDDDDDDPPDDVVVCQVCCQPPPCVVPPDPVPRDPPIGDDDDDADDPPDDPVNLVVCCVPPVVVVVRHVVRVQVCFQVVVDDDDLLVLLLQLLVVCCQVVNADDPVPCALVNSLVRSNSRGHPVSSCVQQPDDDPNDHPDHPPNSVVNVVSSVVSSVVVVVCVVVVVPDVSPHVCVVPVPD

pLDDT: mean 76.05, std 18.51, range [30.41, 96.69]

InterPro domains:
  IPR014352 FERM/acyl-CoA-binding protein superfamily [G3DSA:1.20.80.10] (57-164)
  IPR019748 FERM central domain [PF00373] (71-165)
  IPR019748 FERM central domain [cd14473] (76-145)
  IPR035963 FERM superfamily, second domain [SSF47031] (64-145)
  IPR051594 KRIT1/FRMD8 [PTHR13283] (1-156)